Protein AF-0000000086676134 (afdb_homodimer)

Foldseek 3Di:
DPPPVPDPPPVVCPFAFQLVQFAQDAAADEQFAFQVVVVVSCVVVVHQKHFYDPDPVAQQGQFMDGVVLSVVCVVVVHPRRRDTNNPRPTDGAAAAERGHGLVVVLVVCVVVVHQKHFYDDPRGTRGMHGNVSSPPPDD/DPPPVPPPPPVVCPFAFQLVQFAQDAAADEQFAFQVVVVVSCVVVVHQKHFYDPDPVAQQGQFMDGVVLSVVCVVVVHPRRRDTNNPRPTDGAAAAERGHGLVVVLVVCVVVVHQKHFYDDPRGTRGIHGNVSSPPPDD

Sequence (278 aa):
MDETPGSATDPRHRPPIVRDAMRPVVISVGRRAHIAAAAYLMRRAHQTALVVTADDESRRPIGIVTVTDIAQAVADGMDVNEARVEELGGRRPITVRPETSVGDAIALMASAGVRHLPVVEDGQLVGLLDIADAYVRPVMDETPGSATDPRHRPPIVRDAMRPVVISVGRRAHIAAAAYLMRRAHQTALVVTADDESRRPIGIVTVTDIAQAVADGMDVNEARVEELGGRRPITVRPETSVGDAIALMASAGVRHLPVVEDGQLVGLLDIADAYVRPV

InterPro domains:
  IPR000644 CBS domain [PF00571] (18-75)
  IPR000644 CBS domain [PF00571] (86-133)
  IPR000644 CBS domain [PS51371] (22-80)
  IPR000644 CBS domain [PS51371] (89-139)
  IPR000644 CBS domain [SM00116] (25-75)
  IPR000644 CBS domain [SM00116] (92-139)
  IPR046342 CBS domain superfamily [G3DSA:3.10.580.10] (13-137)
  IPR046342 CBS domain superfamily [SSF54631] (17-133)
  IPR051257 Diverse Function CBS-Domain-Containing Protein [PTHR43080] (17-133)

Radius of gyration: 22.15 Å; Cα contacts (8 Å, |Δi|>4): 507; chains: 2; bounding box: 73×55×32 Å

pLDDT: mean 83.33, std 15.93, range [30.58, 97.94]

Secondary structure (DSSP, 8-state):
----------TTSPPPBHHHHSBS---EEETTSBHHHHHHHHHHHT-SEEEEESSSS---EEEEEEHHHHHHHHHTT--TTTSBGGGS-PPPPP-B-TTSBHHHHHHHHHHHT-SEEEEEETTEEEEEEEHHHHHHS--/----------TTSPPPBHHHHSBS---EEETTSBHHHHHHHHHHHT-SEEEEESSSS---EEEEEEHHHHHHHHHTT--TTTSBGGGS-PPPPP-B-TTSBHHHHHHHHHHHT-SEEEEEETTEEEEEEEHHHHHHS--

Solvent-accessible surface area (backbone atoms only — not comparable to full-atom values): 15187 Å² total; per-residue (Å²): 134,84,77,67,82,68,86,68,76,54,82,83,65,66,74,54,31,30,59,79,50,32,39,60,81,59,60,63,41,37,32,75,38,33,37,30,53,51,31,32,50,26,61,75,68,72,40,60,59,31,39,21,15,74,35,86,80,45,56,34,69,64,23,43,48,37,31,59,55,47,19,50,38,42,34,71,64,51,56,39,82,72,39,32,43,64,74,45,85,56,52,75,58,63,65,40,44,47,77,39,39,41,66,59,50,49,51,48,24,62,76,68,72,44,58,64,31,43,22,39,54,93,72,28,60,54,20,35,35,41,52,73,48,63,67,62,56,78,120,136,83,76,68,84,65,86,65,74,55,81,84,64,66,75,54,31,30,61,80,51,32,38,61,81,58,63,64,41,38,32,76,37,32,38,28,55,53,31,32,50,25,60,76,67,71,40,61,60,31,38,21,15,74,36,86,82,46,54,34,68,64,22,42,48,38,32,60,55,48,19,47,38,42,35,70,64,51,55,41,83,72,39,32,42,64,73,47,86,56,52,75,57,61,67,41,44,47,77,38,39,42,66,59,50,49,52,48,25,62,75,67,72,44,59,63,32,44,23,38,53,95,70,28,61,53,22,36,33,40,52,74,48,62,66,62,56,76,117

Nearest PDB structures (foldseek):
  5npl-assembly1_A  TM=8.907E-01  e=1.130E-10  Microcystis aeruginosa PCC 7806
  5nmu-assembly1_C-2  TM=8.912E-01  e=2.887E-10  Microcystis aeruginosa PCC 7806
  3k2v-assembly1_B  TM=8.601E-01  e=9.880E-11  Klebsiella pneumoniae subsp. pneumoniae MGH 78578
  5nmu-assembly1_B-2  TM=8.847E-01  e=3.530E-10  Microcystis aeruginosa PCC 7806
  4o9k-assembly1_B  TM=8.819E-01  e=7.891E-10  Methylococcus capsulatus str. Bath

Organism: NCBI:txid175570

Structure (mmCIF, N/CA/C/O backbone):
data_AF-0000000086676134-model_v1
#
loop_
_entity.id
_entity.type
_entity.pdbx_description
1 polymer 'Histidine kinase'
#
loop_
_atom_site.group_PDB
_atom_site.id
_atom_site.type_symbol
_atom_site.label_atom_id
_atom_site.label_alt_id
_atom_site.label_comp_id
_atom_site.label_asym_id
_atom_site.label_entity_id
_atom_site.label_seq_id
_atom_site.pdbx_PDB_ins_code
_atom_site.Cartn_x
_atom_site.Cartn_y
_atom_site.Cartn_z
_atom_site.occupancy
_atom_site.B_iso_or_equiv
_atom_site.auth_seq_id
_atom_site.auth_comp_id
_atom_site.auth_asym_id
_atom_site.auth_atom_id
_atom_site.pdbx_PDB_model_num
ATOM 1 N N . MET A 1 1 ? -52.219 -17.875 10.117 1 36.25 1 MET A N 1
ATOM 2 C CA . MET A 1 1 ? -51.062 -17 10.227 1 36.25 1 MET A CA 1
ATOM 3 C C . MET A 1 1 ? -50.125 -17.172 9.023 1 36.25 1 MET A C 1
ATOM 5 O O . MET A 1 1 ? -49.469 -18.203 8.898 1 36.25 1 MET A O 1
ATOM 9 N N . ASP A 1 2 ? -50.531 -16.625 7.797 1 42.62 2 ASP A N 1
ATOM 10 C CA . ASP A 1 2 ? -49.969 -16.688 6.445 1 42.62 2 ASP A CA 1
ATOM 11 C C . ASP A 1 2 ? -48.562 -16.094 6.402 1 42.62 2 ASP A C 1
ATOM 13 O O . ASP A 1 2 ? -48.375 -14.906 6.664 1 42.62 2 ASP A O 1
ATOM 17 N N . GLU A 1 3 ? -47.562 -16.812 6.93 1 44.22 3 GLU A N 1
ATOM 18 C CA . GLU A 1 3 ? -46.156 -16.453 6.797 1 44.22 3 GLU A CA 1
ATOM 19 C C . GLU A 1 3 ? -45.812 -16.109 5.352 1 44.22 3 GLU A C 1
ATOM 21 O O . GLU A 1 3 ? -45.906 -16.953 4.461 1 44.22 3 GLU A O 1
ATOM 26 N N . THR A 1 4 ? -46.344 -14.969 4.898 1 44.56 4 THR A N 1
ATOM 27 C CA . THR A 1 4 ? -45.906 -14.453 3.602 1 44.56 4 THR A CA 1
ATOM 28 C C . THR A 1 4 ? -44.406 -14.492 3.477 1 44.56 4 THR A C 1
ATOM 30 O O . THR A 1 4 ? -43.688 -13.852 4.258 1 44.56 4 THR A O 1
ATOM 33 N N . PRO A 1 5 ? -43.875 -15.688 3.086 1 48.66 5 PRO A N 1
ATOM 34 C CA . PRO A 1 5 ? -42.438 -15.781 2.914 1 48.66 5 PRO A CA 1
ATOM 35 C C . PRO A 1 5 ? -41.844 -14.578 2.188 1 48.66 5 PRO A C 1
ATOM 37 O O . PRO A 1 5 ? -42.312 -14.227 1.093 1 48.66 5 PRO A O 1
ATOM 40 N N . GLY A 1 6 ? -41.656 -13.438 2.922 1 42.31 6 GLY A N 1
ATOM 41 C CA . GLY A 1 6 ? -41.156 -12.148 2.479 1 42.31 6 GLY A CA 1
ATOM 42 C C . GLY A 1 6 ? -40.125 -12.258 1.357 1 42.31 6 GLY A C 1
ATOM 43 O O . GLY A 1 6 ? -40.375 -11.758 0.254 1 42.31 6 GLY A O 1
ATOM 44 N N . SER A 1 7 ? -38.719 -11.844 1.703 1 46.12 7 SER A N 1
ATOM 45 C CA . SER A 1 7 ? -37.781 -11.219 0.801 1 46.12 7 SER A CA 1
ATOM 46 C C . SER A 1 7 ? -37.312 -12.188 -0.288 1 46.12 7 SER A C 1
ATOM 48 O O . SER A 1 7 ? -36.5 -13.062 -0.044 1 46.12 7 SER A O 1
ATOM 50 N N . ALA A 1 8 ? -38.062 -12.758 -0.968 1 44.97 8 ALA A N 1
ATOM 51 C CA . ALA A 1 8 ? -37.75 -13.648 -2.072 1 44.97 8 ALA A CA 1
ATOM 52 C C . ALA A 1 8 ? -36.688 -13.031 -2.979 1 44.97 8 ALA A C 1
ATOM 54 O O . ALA A 1 8 ? -36.812 -11.891 -3.41 1 44.97 8 ALA A O 1
ATOM 55 N N . THR A 1 9 ? -35.25 -13.312 -2.707 1 49.5 9 THR A N 1
ATOM 56 C CA . THR A 1 9 ? -34.188 -13 -3.658 1 49.5 9 THR A CA 1
ATOM 57 C C . THR A 1 9 ? -34.719 -13.117 -5.094 1 49.5 9 THR A C 1
ATOM 59 O O . THR A 1 9 ? -35.25 -14.148 -5.48 1 49.5 9 THR A O 1
ATOM 62 N N . ASP A 1 10 ? -35.156 -12.234 -5.727 1 51.72 10 ASP A N 1
ATOM 63 C CA . ASP A 1 10 ? -35.5 -12.242 -7.145 1 51.72 10 ASP A CA 1
ATOM 64 C C . ASP A 1 10 ? -34.531 -13.117 -7.941 1 51.72 10 ASP A C 1
ATOM 66 O O . ASP A 1 10 ? -33.312 -12.93 -7.875 1 51.72 10 ASP A O 1
ATOM 70 N N . PRO A 1 11 ? -34.875 -14.32 -8.172 1 54.28 11 PRO A N 1
ATOM 71 C CA . PRO A 1 11 ? -33.969 -15.219 -8.906 1 54.28 11 PRO A CA 1
ATOM 72 C C . PRO A 1 11 ? -33.219 -14.508 -10.023 1 54.28 11 PRO A C 1
ATOM 74 O O . PRO A 1 11 ? -32.281 -15.078 -10.594 1 54.28 11 PRO A O 1
ATOM 77 N N . ARG A 1 12 ? -33.781 -13.453 -10.492 1 55 12 ARG A N 1
ATOM 78 C CA . ARG A 1 12 ? -33.125 -12.773 -11.609 1 55 12 ARG A CA 1
ATOM 79 C C . ARG A 1 12 ? -31.812 -12.133 -11.164 1 55 12 ARG A C 1
ATOM 81 O O . ARG A 1 12 ? -30.969 -11.773 -11.992 1 55 12 ARG A O 1
ATOM 88 N N . HIS A 1 13 ? -31.641 -11.688 -9.953 1 65.31 13 HIS A N 1
ATOM 89 C CA . HIS A 1 13 ? -30.453 -10.93 -9.625 1 65.31 13 HIS A CA 1
ATOM 90 C C . HIS A 1 13 ? -29.438 -11.781 -8.852 1 65.31 13 HIS A C 1
ATOM 92 O O . HIS A 1 13 ? -29.484 -11.828 -7.621 1 65.31 13 HIS A O 1
ATOM 98 N N . ARG A 1 14 ? -28.953 -12.844 -9.367 1 73.62 14 ARG A N 1
ATOM 99 C CA . ARG A 1 14 ? -27.891 -13.633 -8.734 1 73.62 14 ARG A CA 1
ATOM 100 C C . ARG A 1 14 ? -26.75 -12.734 -8.25 1 73.62 14 ARG A C 1
ATOM 102 O O . ARG A 1 14 ? -26.328 -11.828 -8.969 1 73.62 14 ARG A O 1
ATOM 109 N N . PRO A 1 15 ? -26.5 -12.93 -7.07 1 80.62 15 PRO A N 1
ATOM 110 C CA . PRO A 1 15 ? -25.375 -12.133 -6.586 1 80.62 15 PRO A CA 1
ATOM 111 C C . PRO A 1 15 ? -24.109 -12.344 -7.414 1 80.62 15 PRO A C 1
ATOM 113 O O . PRO A 1 15 ? -23.875 -13.445 -7.922 1 80.62 15 PRO A O 1
ATOM 116 N N . PRO A 1 16 ? -23.453 -11.297 -7.715 1 90.44 16 PRO A N 1
ATOM 117 C CA . PRO A 1 16 ? -22.219 -11.438 -8.477 1 90.44 16 PRO A CA 1
ATOM 118 C C . PRO A 1 16 ? -21.219 -12.391 -7.82 1 90.44 16 PRO A C 1
ATOM 120 O O . PRO A 1 16 ? -21.172 -12.484 -6.594 1 90.44 16 PRO A O 1
ATOM 123 N N . ILE A 1 17 ? -20.625 -13.148 -8.633 1 94.19 17 ILE A N 1
ATOM 124 C CA . ILE A 1 17 ? -19.625 -14.086 -8.133 1 94.19 17 ILE A CA 1
ATOM 125 C C . ILE A 1 17 ? -18.219 -13.562 -8.453 1 94.19 17 ILE A C 1
ATOM 127 O O . ILE A 1 17 ? -18.062 -12.641 -9.258 1 94.19 17 ILE A O 1
ATOM 131 N N . VAL A 1 18 ? -17.188 -14.117 -7.867 1 95.31 18 VAL A N 1
ATOM 132 C CA . VAL A 1 18 ? -15.797 -13.688 -7.941 1 95.31 18 VAL A CA 1
ATOM 133 C C . VAL A 1 18 ? -15.297 -13.773 -9.383 1 95.31 18 VAL A C 1
ATOM 135 O O . VAL A 1 18 ? -14.578 -12.883 -9.852 1 95.31 18 VAL A O 1
ATOM 138 N N . ARG A 1 19 ? -15.734 -14.695 -10.086 1 93.25 19 ARG A N 1
ATOM 139 C CA . ARG A 1 19 ? -15.32 -14.875 -11.469 1 93.25 19 ARG A CA 1
ATOM 140 C C . ARG A 1 19 ? -15.625 -13.633 -12.297 1 93.25 19 ARG A C 1
ATOM 142 O O . ARG A 1 19 ? -14.867 -13.281 -13.203 1 93.25 19 ARG A O 1
ATOM 149 N N . ASP A 1 20 ? -16.672 -12.992 -11.945 1 90.31 20 ASP A N 1
ATOM 150 C CA . ASP A 1 20 ? -17.125 -11.828 -12.703 1 90.31 20 ASP A CA 1
ATOM 151 C C . ASP A 1 20 ? -16.328 -10.586 -12.328 1 90.31 20 ASP A C 1
ATOM 153 O O . ASP A 1 20 ? -16.312 -9.609 -13.086 1 90.31 20 ASP A O 1
ATOM 157 N N . ALA A 1 21 ? -15.703 -10.641 -11.211 1 91 21 ALA A N 1
ATOM 158 C CA . ALA A 1 21 ? -15.094 -9.422 -10.672 1 91 21 ALA A CA 1
ATOM 159 C C . ALA A 1 21 ? -13.57 -9.523 -10.664 1 91 21 ALA A C 1
ATOM 161 O O . ALA A 1 21 ? -12.883 -8.508 -10.578 1 91 21 ALA A O 1
ATOM 162 N N . MET A 1 22 ? -13.141 -10.727 -10.7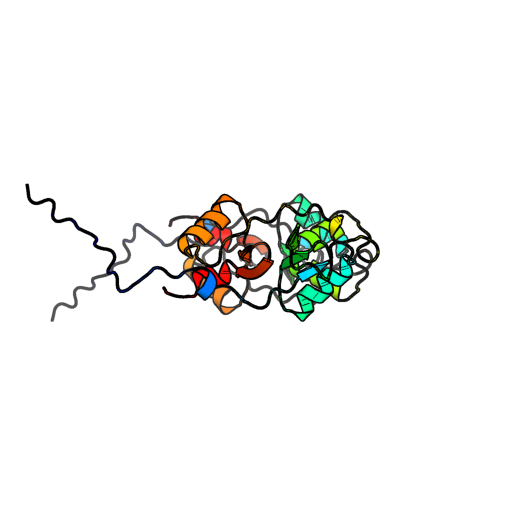42 1 90.06 22 MET A N 1
ATOM 163 C CA . MET A 1 22 ? -11.703 -10.922 -10.609 1 90.06 22 MET A CA 1
ATOM 164 C C . MET A 1 22 ? -10.977 -10.477 -11.875 1 90.06 22 MET A C 1
ATOM 166 O O . MET A 1 22 ? -11.562 -10.43 -12.953 1 90.06 22 MET A O 1
ATOM 170 N N . ARG A 1 23 ? -9.766 -10.109 -11.68 1 86.81 23 ARG A N 1
ATOM 171 C CA . ARG A 1 23 ? -8.875 -9.898 -12.82 1 86.81 23 ARG A CA 1
ATOM 172 C C . ARG A 1 23 ? -8.234 -11.211 -13.266 1 86.81 23 ARG A C 1
ATOM 174 O O . ARG A 1 23 ? -7.656 -11.93 -12.453 1 86.81 23 ARG A O 1
ATOM 181 N N . PRO A 1 24 ? -8.484 -11.633 -14.484 1 76.88 24 PRO A N 1
ATOM 182 C CA . PRO A 1 24 ? -7.965 -12.914 -14.969 1 76.88 24 PRO A CA 1
ATOM 183 C C . PRO A 1 24 ? -6.441 -12.945 -15.047 1 76.88 24 PRO A C 1
ATOM 185 O O . PRO A 1 24 ? -5.832 -14.008 -14.875 1 76.88 24 PRO A O 1
ATOM 188 N N . VAL A 1 25 ? -5.855 -11.898 -15.438 1 64.81 25 VAL A N 1
ATOM 189 C CA . VAL A 1 25 ? -4.402 -11.898 -15.586 1 64.81 25 VAL A CA 1
ATOM 190 C C . VAL A 1 25 ? -3.748 -11.68 -14.219 1 64.81 25 VAL A C 1
ATOM 192 O O . VAL A 1 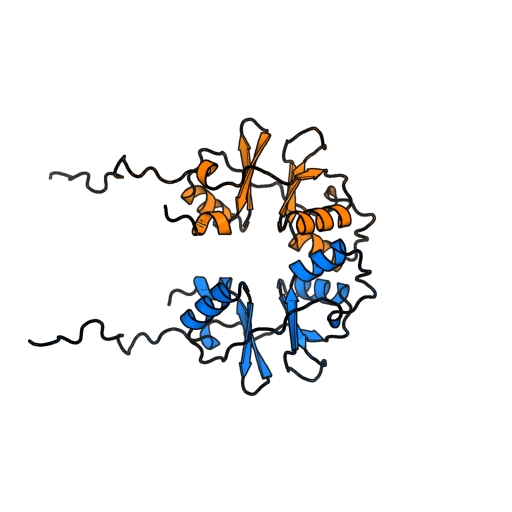25 ? -3.936 -10.633 -13.594 1 64.81 25 VAL A O 1
ATOM 195 N N . VAL A 1 26 ? -3.285 -12.852 -13.695 1 74.88 26 VAL A N 1
ATOM 196 C CA . VAL A 1 26 ? -2.635 -12.773 -12.391 1 74.88 26 VAL A CA 1
ATOM 197 C C . VAL A 1 26 ? -1.132 -12.578 -12.57 1 74.88 26 VAL A C 1
ATOM 199 O O . VAL A 1 26 ? -0.484 -13.328 -13.305 1 74.88 26 VAL A O 1
ATOM 202 N N . ILE A 1 27 ? -0.649 -11.469 -12.242 1 83.44 27 ILE A N 1
ATOM 203 C CA . ILE A 1 27 ? 0.796 -11.273 -12.203 1 83.44 27 ILE A CA 1
ATOM 204 C C . ILE A 1 27 ? 1.382 -11.984 -10.984 1 83.44 27 ILE A C 1
ATOM 206 O O . ILE A 1 27 ? 0.886 -11.828 -9.867 1 83.44 27 ILE A O 1
ATOM 210 N N . SER A 1 28 ? 2.18 -12.961 -11.297 1 88.81 28 SER A N 1
ATOM 211 C CA . SER A 1 28 ? 2.803 -13.766 -10.258 1 88.81 28 SER A CA 1
ATOM 212 C C . SER A 1 28 ? 4.32 -13.625 -10.281 1 88.81 28 SER A C 1
ATOM 214 O O . SER A 1 28 ? 4.883 -13.102 -11.242 1 88.81 28 SER A O 1
ATOM 216 N N . VAL A 1 29 ? 4.902 -14.023 -9.25 1 90.31 29 VAL A N 1
ATOM 217 C CA . VAL A 1 29 ? 6.355 -14.016 -9.125 1 90.31 29 VAL A CA 1
ATOM 218 C C . VAL A 1 29 ? 6.824 -15.297 -8.445 1 90.31 29 VAL A C 1
ATOM 220 O O . VAL A 1 29 ? 6.148 -15.82 -7.559 1 90.31 29 VAL A O 1
ATOM 223 N N . GLY A 1 30 ? 7.883 -15.797 -8.938 1 90.56 30 GLY A N 1
ATOM 224 C CA . GLY A 1 30 ? 8.445 -16.969 -8.297 1 90.56 30 GLY A CA 1
ATOM 225 C C . GLY A 1 30 ? 9.047 -16.688 -6.934 1 90.56 30 GLY A C 1
ATOM 226 O O . GLY A 1 30 ? 9.531 -15.578 -6.688 1 90.56 30 GLY A O 1
ATOM 227 N N . ARG A 1 31 ? 9.023 -17.688 -6.105 1 90.25 31 ARG A N 1
ATOM 228 C CA . ARG A 1 31 ? 9.492 -17.516 -4.734 1 90.25 31 ARG A CA 1
ATOM 229 C C . ARG A 1 31 ? 10.977 -17.156 -4.703 1 90.25 31 ARG A C 1
ATOM 231 O O . ARG A 1 31 ? 11.453 -16.547 -3.744 1 90.25 31 ARG A O 1
ATOM 238 N N . ARG A 1 32 ? 11.758 -17.422 -5.734 1 92.69 32 ARG A N 1
ATOM 239 C CA . ARG A 1 32 ? 13.203 -17.234 -5.727 1 92.69 32 ARG A CA 1
ATOM 240 C C . ARG A 1 32 ? 13.586 -15.914 -6.391 1 92.69 32 ARG A C 1
ATOM 242 O O . ARG A 1 32 ? 14.758 -15.547 -6.426 1 92.69 32 ARG A O 1
ATOM 249 N N . ALA A 1 33 ? 12.617 -15.25 -6.855 1 93.62 33 ALA A N 1
ATOM 250 C CA . ALA A 1 33 ? 12.898 -13.945 -7.438 1 93.62 33 ALA A CA 1
ATOM 251 C C . ALA A 1 33 ? 13.445 -12.984 -6.391 1 93.62 33 ALA A C 1
ATOM 253 O O . ALA A 1 33 ? 13.156 -13.125 -5.199 1 93.62 33 ALA A O 1
ATOM 254 N N . HIS A 1 34 ? 14.32 -12.047 -6.859 1 96.94 34 HIS A N 1
ATOM 255 C CA . HIS A 1 34 ? 14.781 -10.977 -5.973 1 96.94 34 HIS A CA 1
ATOM 256 C C . HIS A 1 34 ? 13.633 -10.047 -5.59 1 96.94 34 HIS A C 1
ATOM 258 O O . HIS A 1 34 ? 12.727 -9.812 -6.391 1 96.94 34 HIS A O 1
ATOM 264 N N . ILE A 1 35 ? 13.703 -9.539 -4.41 1 97.12 35 ILE A N 1
ATOM 265 C CA . ILE A 1 35 ? 12.695 -8.609 -3.924 1 97.12 35 ILE A CA 1
ATOM 266 C C . ILE A 1 35 ? 12.609 -7.406 -4.863 1 97.12 35 ILE A C 1
ATOM 268 O O . ILE A 1 35 ? 11.516 -6.945 -5.195 1 97.12 35 ILE A O 1
ATOM 272 N N . ALA A 1 36 ? 13.742 -6.957 -5.324 1 97.94 36 ALA A N 1
ATOM 273 C CA . ALA A 1 36 ? 13.758 -5.824 -6.246 1 97.94 36 ALA A CA 1
ATOM 274 C C . ALA A 1 36 ? 13.023 -6.156 -7.543 1 97.94 36 ALA A C 1
ATOM 276 O O . ALA A 1 36 ? 12.367 -5.297 -8.125 1 97.94 36 ALA A O 1
ATOM 277 N N . ALA A 1 37 ? 13.172 -7.371 -7.957 1 96.62 37 ALA A N 1
ATOM 278 C CA . ALA A 1 37 ? 12.469 -7.801 -9.164 1 96.62 37 ALA A CA 1
ATOM 279 C C . ALA A 1 37 ? 10.961 -7.793 -8.953 1 96.62 37 ALA A C 1
ATOM 281 O O . ALA A 1 37 ? 10.203 -7.422 -9.852 1 96.62 37 ALA A O 1
ATOM 282 N N . ALA A 1 38 ? 10.555 -8.258 -7.844 1 95.81 38 ALA A N 1
ATOM 283 C CA . ALA A 1 38 ? 9.133 -8.211 -7.508 1 95.81 38 ALA A CA 1
ATOM 284 C C . ALA A 1 38 ? 8.609 -6.777 -7.527 1 95.81 38 ALA A C 1
ATOM 286 O O . ALA A 1 38 ? 7.543 -6.504 -8.078 1 95.81 38 ALA A O 1
ATOM 287 N N . ALA A 1 39 ? 9.375 -5.875 -6.949 1 97.5 39 ALA A N 1
ATOM 288 C CA . ALA A 1 39 ? 8.992 -4.465 -6.957 1 97.5 39 ALA A CA 1
ATOM 289 C C . ALA A 1 39 ? 8.867 -3.938 -8.383 1 97.5 39 ALA A C 1
ATOM 291 O O . ALA A 1 39 ? 7.918 -3.225 -8.711 1 97.5 39 ALA A O 1
ATOM 292 N N . TYR A 1 40 ? 9.789 -4.328 -9.156 1 97.31 40 TYR A N 1
ATOM 293 C CA . TYR A 1 40 ? 9.789 -3.912 -10.555 1 97.31 40 TYR A CA 1
ATOM 294 C C . TYR A 1 40 ? 8.555 -4.434 -11.281 1 97.31 40 TYR A C 1
ATOM 296 O O . TYR A 1 40 ? 7.91 -3.699 -12.031 1 97.31 40 TYR A O 1
ATOM 304 N N . LEU A 1 41 ? 8.281 -5.633 -11.023 1 95.12 41 LEU A N 1
ATOM 305 C CA . LEU A 1 41 ? 7.117 -6.246 -11.656 1 95.12 41 LEU A CA 1
ATOM 306 C C . LEU A 1 41 ? 5.832 -5.539 -11.227 1 95.12 41 LEU A C 1
ATOM 308 O O . LEU A 1 41 ? 4.949 -5.297 -12.055 1 95.12 41 LEU A O 1
ATOM 312 N N . MET A 1 42 ? 5.699 -5.234 -9.969 1 94.06 42 MET A N 1
ATOM 313 C CA . MET A 1 42 ? 4.531 -4.508 -9.477 1 94.06 42 MET A CA 1
ATOM 314 C C . MET A 1 42 ? 4.383 -3.17 -10.195 1 94.06 42 MET A C 1
ATOM 316 O O . MET A 1 42 ? 3.283 -2.807 -10.617 1 94.06 42 MET A O 1
ATOM 320 N N . ARG A 1 43 ? 5.434 -2.502 -10.289 1 93.81 43 ARG A N 1
ATOM 321 C CA . ARG A 1 43 ? 5.43 -1.197 -10.938 1 93.81 43 ARG A CA 1
ATOM 322 C C . ARG A 1 43 ? 5.004 -1.318 -12.398 1 93.81 43 ARG A C 1
ATOM 324 O O . ARG A 1 43 ? 4.133 -0.578 -12.859 1 93.81 43 ARG A O 1
ATOM 331 N N . ARG A 1 44 ? 5.582 -2.182 -13.07 1 93.25 44 ARG A N 1
ATOM 332 C CA . ARG A 1 44 ? 5.301 -2.385 -14.492 1 93.25 44 ARG A CA 1
ATOM 333 C C . ARG A 1 44 ? 3.842 -2.77 -14.703 1 93.25 44 ARG A C 1
ATOM 335 O O . ARG A 1 44 ? 3.209 -2.311 -15.656 1 93.25 44 ARG A O 1
ATOM 342 N N . ALA A 1 45 ? 3.336 -3.566 -13.852 1 88.38 45 ALA A N 1
ATOM 343 C CA . ALA A 1 45 ? 1.976 -4.078 -13.984 1 88.38 45 ALA A CA 1
ATOM 344 C C . ALA A 1 45 ? 0.968 -3.139 -13.328 1 88.38 45 ALA A C 1
ATOM 346 O O . ALA A 1 45 ? -0.244 -3.344 -13.438 1 88.38 45 ALA A O 1
ATOM 347 N N . HIS A 1 46 ? 1.464 -2.176 -12.633 1 87.38 46 HIS A N 1
ATOM 348 C CA . HIS A 1 46 ? 0.628 -1.253 -11.875 1 87.38 46 HIS A CA 1
ATOM 349 C C . HIS A 1 46 ? -0.23 -1.998 -10.859 1 87.38 46 HIS A C 1
ATOM 351 O O . HIS A 1 46 ? -1.442 -1.782 -10.781 1 87.38 46 HIS A O 1
ATOM 357 N N . GLN A 1 47 ? 0.406 -2.92 -10.141 1 86.5 47 GLN A N 1
ATOM 358 C CA . GLN A 1 47 ? -0.225 -3.705 -9.086 1 86.5 47 GLN A CA 1
ATOM 359 C C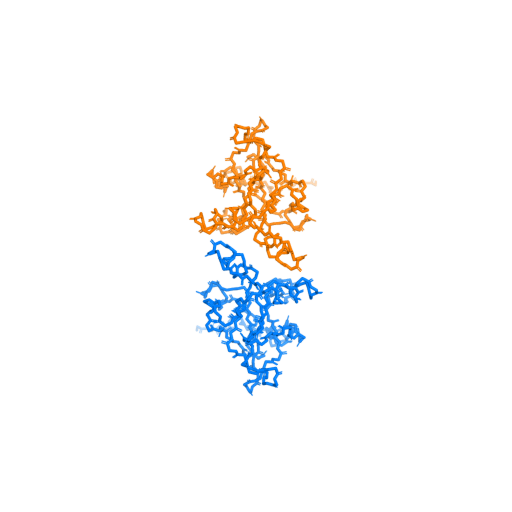 . GLN A 1 47 ? 0.526 -3.555 -7.766 1 86.5 47 GLN A C 1
ATOM 361 O O . GLN A 1 47 ? 1.737 -3.328 -7.758 1 86.5 47 GLN A O 1
ATOM 366 N N . THR A 1 48 ? -0.225 -3.711 -6.738 1 87.56 48 THR A N 1
ATOM 367 C CA . THR A 1 48 ? 0.393 -3.549 -5.43 1 87.56 48 THR A CA 1
ATOM 368 C C . THR A 1 48 ? 0.617 -4.902 -4.766 1 87.56 48 THR A C 1
ATOM 370 O O . THR A 1 48 ? 1.128 -4.977 -3.645 1 87.56 48 THR A O 1
ATOM 373 N N . ALA A 1 49 ? 0.234 -5.941 -5.492 1 89.69 49 ALA A N 1
ATOM 374 C CA . ALA A 1 49 ? 0.388 -7.301 -4.973 1 89.69 49 ALA A CA 1
ATOM 375 C C . ALA A 1 49 ? 0.727 -8.281 -6.094 1 89.69 49 ALA A C 1
ATOM 377 O O . ALA A 1 49 ? 0.273 -8.109 -7.23 1 89.69 49 ALA A O 1
ATOM 378 N N . LEU A 1 50 ? 1.552 -9.211 -5.742 1 90.5 50 LEU A N 1
ATOM 379 C CA . LEU A 1 50 ? 1.882 -10.328 -6.625 1 90.5 50 LEU A CA 1
ATOM 380 C C . LEU A 1 50 ? 1.614 -11.664 -5.934 1 90.5 50 LEU A C 1
ATOM 382 O O . LEU A 1 50 ? 1.909 -11.82 -4.746 1 90.5 50 LEU A O 1
ATOM 386 N N . VAL A 1 51 ? 1.018 -12.523 -6.676 1 89.44 51 VAL A N 1
ATOM 387 C CA . VAL A 1 51 ? 0.91 -13.891 -6.172 1 89.44 51 VAL A CA 1
ATOM 388 C C . VAL A 1 51 ? 2.252 -14.602 -6.312 1 89.44 51 VAL A C 1
ATOM 390 O O . VAL A 1 51 ? 2.916 -14.484 -7.348 1 89.44 51 VAL A O 1
ATOM 393 N N . VAL A 1 52 ? 2.631 -15.234 -5.207 1 91.38 52 VAL A N 1
ATOM 394 C CA . VAL A 1 52 ? 3.896 -15.961 -5.223 1 91.38 52 VAL A CA 1
ATOM 395 C C . VAL A 1 52 ? 3.646 -17.422 -5.578 1 91.38 52 VAL A C 1
ATOM 397 O O . VAL A 1 52 ? 2.76 -18.062 -5.012 1 91.38 52 VAL A O 1
ATOM 400 N N . THR A 1 53 ? 4.352 -17.844 -6.527 1 87.5 53 THR A N 1
ATOM 401 C CA . THR A 1 53 ? 4.254 -19.25 -6.93 1 87.5 53 THR A CA 1
ATOM 402 C C . THR A 1 53 ? 5.535 -20 -6.594 1 87.5 53 THR A C 1
ATOM 404 O O . THR A 1 53 ? 6.578 -19.391 -6.348 1 87.5 53 THR A O 1
ATOM 407 N N . ALA A 1 54 ? 5.379 -21.328 -6.422 1 82.5 54 ALA A N 1
ATOM 408 C CA . ALA A 1 54 ? 6.523 -22.172 -6.082 1 82.5 54 ALA A CA 1
ATOM 409 C C . ALA A 1 54 ? 7.582 -22.125 -7.184 1 82.5 54 ALA A C 1
ATOM 411 O O . ALA A 1 54 ? 8.781 -22.062 -6.902 1 82.5 54 ALA A O 1
ATOM 412 N N . ASP A 1 55 ? 7.184 -22.266 -8.32 1 74.81 55 ASP A N 1
ATOM 413 C CA . ASP A 1 55 ? 8.062 -22.203 -9.484 1 74.81 55 ASP A CA 1
ATOM 414 C C . ASP A 1 55 ? 7.371 -21.516 -10.656 1 74.81 55 ASP A C 1
ATOM 416 O O . ASP A 1 55 ? 6.176 -21.219 -10.594 1 74.81 55 ASP A O 1
ATOM 420 N N . ASP A 1 56 ? 8.195 -21.062 -11.539 1 65.62 56 ASP A N 1
ATOM 421 C CA . ASP A 1 56 ? 7.656 -20.344 -12.688 1 65.62 56 ASP A CA 1
ATOM 422 C C . ASP A 1 56 ? 6.676 -21.219 -13.469 1 65.62 56 ASP A C 1
ATOM 424 O O . ASP A 1 56 ? 5.766 -20.703 -14.117 1 65.62 56 ASP A O 1
ATOM 428 N N . GLU A 1 57 ? 6.926 -22.438 -13.266 1 65.94 57 GLU A N 1
ATOM 429 C CA . GLU A 1 57 ? 6.145 -23.344 -14.094 1 65.94 57 GLU A CA 1
ATOM 430 C C . GLU A 1 57 ? 4.797 -23.656 -13.453 1 65.94 57 GLU A C 1
ATOM 432 O O . GLU A 1 57 ? 3.787 -23.797 -14.148 1 65.94 57 GLU A O 1
ATOM 437 N N . SER A 1 58 ? 4.859 -23.797 -12.109 1 65.5 58 SER A N 1
ATOM 438 C CA . SER A 1 58 ? 3.621 -24.156 -11.43 1 65.5 58 SER A CA 1
ATOM 439 C C . SER A 1 58 ? 2.83 -22.922 -11.023 1 65.5 58 SER A C 1
ATOM 441 O O . SER A 1 58 ? 3.412 -21.891 -10.68 1 65.5 58 SER A O 1
ATOM 443 N N . ARG A 1 59 ? 1.633 -22.766 -11.539 1 72.62 59 ARG A N 1
ATOM 444 C CA . ARG A 1 59 ? 0.736 -21.672 -11.188 1 72.62 59 ARG A CA 1
ATOM 445 C C . ARG A 1 59 ? 0.076 -21.922 -9.836 1 72.62 59 ARG A C 1
ATOM 447 O O . ARG A 1 59 ? -1.033 -21.438 -9.578 1 72.62 59 ARG A O 1
ATOM 454 N N . ARG A 1 60 ? 0.788 -22.781 -9.07 1 79.12 60 ARG A N 1
ATOM 455 C CA . ARG A 1 60 ? 0.233 -22.969 -7.734 1 79.12 60 ARG A CA 1
ATOM 456 C C . ARG A 1 60 ? 0.623 -21.812 -6.816 1 79.12 60 ARG A C 1
ATOM 458 O O . ARG A 1 60 ? 1.809 -21.531 -6.625 1 79.12 60 ARG A O 1
ATOM 465 N N . PRO A 1 61 ? -0.335 -21.172 -6.352 1 84.69 61 PRO A N 1
ATOM 466 C CA . PRO A 1 61 ? -0.017 -20.062 -5.453 1 84.69 61 PRO A CA 1
ATOM 467 C C . PRO A 1 61 ? 0.472 -20.531 -4.086 1 84.69 61 PRO A C 1
ATOM 469 O O . PRO A 1 61 ? -0.14 -21.406 -3.477 1 84.69 61 PRO A O 1
ATOM 472 N N . ILE A 1 62 ? 1.606 -20.031 -3.635 1 85.62 62 ILE A N 1
ATOM 473 C CA . ILE A 1 62 ? 2.123 -20.422 -2.328 1 85.62 62 ILE A CA 1
ATOM 474 C C . ILE A 1 62 ? 2.166 -19.203 -1.404 1 85.62 62 ILE A C 1
ATOM 476 O O . ILE A 1 62 ? 2.52 -19.328 -0.229 1 85.62 62 ILE A O 1
ATOM 480 N N . GLY A 1 63 ? 1.823 -18.078 -1.946 1 87.56 63 GLY A N 1
ATOM 481 C CA . GLY A 1 63 ? 1.842 -16.875 -1.128 1 87.56 63 GLY A CA 1
ATOM 482 C C . GLY A 1 63 ? 1.443 -15.617 -1.893 1 87.56 63 GLY A C 1
ATOM 483 O O . GLY A 1 63 ? 0.972 -15.703 -3.027 1 87.56 63 GLY A O 1
ATOM 484 N N . ILE A 1 64 ? 1.547 -14.5 -1.192 1 89.81 64 ILE A N 1
ATOM 485 C CA . ILE A 1 64 ? 1.308 -13.188 -1.784 1 89.81 64 ILE A CA 1
ATOM 486 C C . ILE A 1 64 ? 2.314 -12.188 -1.234 1 89.81 64 ILE A C 1
ATOM 488 O O . ILE A 1 64 ? 2.654 -12.219 -0.049 1 89.81 64 ILE A O 1
ATOM 492 N N . VAL A 1 65 ? 2.904 -11.398 -2.102 1 92.19 65 VAL A N 1
ATOM 493 C CA . VAL A 1 65 ? 3.771 -10.297 -1.693 1 92.19 65 VAL A CA 1
ATOM 494 C C . VAL A 1 65 ? 3.148 -8.969 -2.111 1 92.19 65 VAL A C 1
ATOM 496 O O . VAL A 1 65 ? 2.621 -8.844 -3.221 1 92.19 65 VAL A O 1
ATOM 499 N N . THR A 1 66 ? 3.164 -8.031 -1.195 1 90.69 66 THR A N 1
ATOM 500 C CA . THR A 1 66 ? 2.547 -6.734 -1.459 1 90.69 66 THR A CA 1
ATOM 501 C C . THR A 1 66 ? 3.58 -5.617 -1.37 1 90.69 66 THR A C 1
ATOM 503 O O . THR A 1 66 ? 4.703 -5.836 -0.918 1 90.69 66 THR A O 1
ATOM 506 N N . VAL A 1 67 ? 3.209 -4.465 -1.819 1 92.12 67 VAL A N 1
ATOM 507 C CA . VAL A 1 67 ? 4.074 -3.291 -1.756 1 92.12 67 VAL A CA 1
ATOM 508 C C . VAL A 1 67 ? 4.484 -3.027 -0.309 1 92.12 67 VAL A C 1
ATOM 510 O O . VAL A 1 67 ? 5.598 -2.562 -0.048 1 92.12 67 VAL A O 1
ATOM 513 N N . THR A 1 68 ? 3.582 -3.291 0.568 1 91 68 THR A N 1
ATOM 514 C CA . THR A 1 68 ? 3.912 -3.131 1.98 1 91 68 THR A CA 1
ATOM 515 C C . THR A 1 68 ? 5.051 -4.07 2.379 1 91 68 THR A C 1
ATOM 517 O O . THR A 1 68 ? 5.938 -3.688 3.143 1 91 68 THR A O 1
ATOM 520 N N . ASP A 1 69 ? 5.031 -5.25 1.893 1 93.12 69 ASP A N 1
ATOM 521 C CA . ASP A 1 69 ? 6.105 -6.195 2.186 1 93.12 69 ASP A CA 1
ATOM 522 C C . ASP A 1 69 ? 7.449 -5.672 1.69 1 93.12 69 ASP A C 1
ATOM 524 O O . ASP A 1 69 ? 8.477 -5.883 2.334 1 93.12 69 ASP A O 1
ATOM 528 N N . ILE A 1 70 ? 7.395 -5.031 0.519 1 96.44 70 ILE A N 1
ATOM 529 C CA . ILE A 1 70 ? 8.617 -4.461 -0.04 1 96.44 70 ILE A CA 1
ATOM 530 C C . ILE A 1 70 ? 9.141 -3.363 0.883 1 96.44 70 ILE A C 1
ATOM 532 O O . ILE A 1 70 ? 10.328 -3.332 1.205 1 96.44 70 ILE A O 1
ATOM 536 N N . ALA A 1 71 ? 8.242 -2.551 1.276 1 95.69 71 ALA A N 1
ATOM 537 C CA . ALA A 1 71 ? 8.617 -1.466 2.178 1 95.69 71 ALA A CA 1
ATOM 538 C C . ALA A 1 71 ? 9.156 -2.014 3.498 1 95.69 71 ALA A C 1
ATOM 540 O O . ALA A 1 71 ? 10.094 -1.459 4.07 1 95.69 71 ALA A O 1
ATOM 541 N N . GLN A 1 72 ? 8.547 -3.029 4.016 1 94.88 72 GLN A N 1
ATOM 542 C CA . GLN A 1 72 ? 9 -3.65 5.254 1 94.88 72 GLN A CA 1
ATOM 543 C C . GLN A 1 72 ? 10.406 -4.227 5.102 1 94.88 72 GLN A C 1
ATOM 545 O O . GLN A 1 72 ? 11.203 -4.176 6.039 1 94.88 72 GLN A O 1
ATOM 550 N N . ALA A 1 73 ? 10.641 -4.805 3.939 1 96.81 73 ALA A N 1
ATOM 551 C CA . ALA A 1 73 ? 11.984 -5.316 3.684 1 96.81 73 ALA A CA 1
ATOM 552 C C . ALA A 1 73 ? 13.016 -4.199 3.775 1 96.81 73 ALA A C 1
ATOM 554 O O . ALA A 1 73 ? 14.094 -4.391 4.344 1 96.81 73 ALA A O 1
ATOM 555 N N . VAL A 1 74 ? 12.688 -3.072 3.189 1 97.5 74 VAL A N 1
ATOM 556 C CA . VAL A 1 74 ? 13.562 -1.905 3.254 1 97.5 74 VAL A CA 1
ATOM 557 C C . VAL A 1 74 ? 13.758 -1.485 4.711 1 97.5 74 VAL A C 1
ATOM 559 O O . VAL A 1 74 ? 14.891 -1.241 5.145 1 97.5 74 VAL A O 1
ATOM 562 N N . ALA A 1 75 ? 12.672 -1.439 5.434 1 96.81 75 ALA A N 1
ATOM 563 C CA . ALA A 1 75 ? 12.719 -1.054 6.844 1 96.81 75 ALA A CA 1
ATOM 564 C C . ALA A 1 75 ? 13.602 -2.006 7.645 1 96.81 75 ALA A C 1
ATOM 566 O O . ALA A 1 75 ? 14.297 -1.587 8.578 1 96.81 75 ALA A O 1
ATOM 567 N N . ASP A 1 76 ? 13.539 -3.209 7.301 1 95.88 76 ASP A N 1
ATOM 568 C CA . ASP A 1 76 ? 14.281 -4.238 8.016 1 95.88 76 ASP A CA 1
ATOM 569 C C . ASP A 1 76 ? 15.758 -4.242 7.605 1 95.88 76 ASP A C 1
ATOM 571 O O . ASP A 1 76 ? 16.562 -5.008 8.148 1 95.88 76 ASP A O 1
ATOM 575 N N . GLY A 1 77 ? 16.094 -3.48 6.648 1 96.5 77 GLY A N 1
ATOM 576 C CA . GLY A 1 77 ? 17.469 -3.365 6.211 1 96.5 77 GLY A CA 1
ATOM 577 C C . GLY A 1 77 ? 17.906 -4.496 5.297 1 96.5 77 GLY A C 1
ATOM 578 O O . GLY A 1 77 ? 19.094 -4.785 5.18 1 96.5 77 GLY A O 1
ATOM 579 N N . MET A 1 78 ? 16.938 -5.113 4.727 1 96.31 78 MET A N 1
ATOM 580 C CA . MET A 1 78 ? 17.297 -6.188 3.801 1 96.31 78 MET A CA 1
ATOM 581 C C . MET A 1 78 ? 17.938 -5.633 2.537 1 96.31 78 MET A C 1
ATOM 583 O O . MET A 1 78 ? 17.609 -4.527 2.104 1 96.31 78 MET A O 1
ATOM 587 N N . ASP A 1 79 ? 18.891 -6.445 2.031 1 96.88 79 ASP A N 1
ATOM 588 C CA . ASP A 1 79 ? 19.391 -6.137 0.695 1 96.88 79 ASP A CA 1
ATOM 589 C C . ASP A 1 79 ? 18.438 -6.637 -0.379 1 96.88 79 ASP A C 1
ATOM 591 O O . ASP A 1 79 ? 18.5 -7.801 -0.781 1 96.88 79 ASP A O 1
ATOM 595 N N . VAL A 1 80 ? 17.641 -5.801 -0.933 1 97 80 VAL A N 1
ATOM 596 C CA . VAL A 1 80 ? 16.531 -6.172 -1.792 1 97 80 VAL A CA 1
ATOM 597 C C . VAL A 1 80 ? 17.047 -6.691 -3.127 1 97 80 VAL A C 1
ATOM 599 O O . VAL A 1 80 ? 16.312 -7.324 -3.887 1 97 80 VAL A O 1
ATOM 602 N N . ASN A 1 81 ? 18.234 -6.395 -3.449 1 96.5 81 ASN A N 1
ATOM 603 C CA . ASN A 1 81 ? 18.828 -6.879 -4.691 1 96.5 81 ASN A CA 1
ATOM 604 C C . ASN A 1 81 ? 19.359 -8.305 -4.539 1 96.5 81 ASN A C 1
ATOM 606 O O . ASN A 1 81 ? 19.641 -8.969 -5.531 1 96.5 81 ASN A O 1
ATOM 610 N N . GLU A 1 82 ? 19.453 -8.75 -3.312 1 97.12 82 GLU A N 1
ATOM 611 C CA . GLU A 1 82 ? 19.984 -10.086 -3.045 1 97.12 82 GLU A CA 1
ATOM 612 C C . GLU A 1 82 ? 18.922 -10.977 -2.396 1 97.12 82 GLU A C 1
ATOM 614 O O . GLU A 1 82 ? 18.859 -12.172 -2.68 1 97.12 82 GLU A O 1
ATOM 619 N N . ALA A 1 83 ? 18.172 -10.391 -1.579 1 97.06 83 ALA A N 1
ATOM 620 C CA . ALA A 1 83 ? 17.141 -11.148 -0.869 1 97.06 83 ALA A CA 1
ATOM 621 C C . ALA A 1 83 ? 16.047 -11.625 -1.825 1 97.06 83 ALA A C 1
ATOM 623 O O . ALA A 1 83 ? 15.773 -10.977 -2.84 1 97.06 83 ALA A O 1
ATOM 624 N N . ARG A 1 84 ? 15.477 -12.742 -1.431 1 95.81 84 ARG A N 1
ATOM 625 C CA . ARG A 1 84 ? 14.477 -13.375 -2.281 1 95.81 84 ARG A CA 1
ATOM 626 C C . ARG A 1 84 ? 13.07 -13.188 -1.718 1 95.81 84 ARG A C 1
ATOM 628 O O . ARG A 1 84 ? 12.906 -12.992 -0.512 1 95.81 84 ARG A O 1
ATOM 635 N N . VAL A 1 85 ? 12.133 -13.328 -2.607 1 95.12 85 VAL A N 1
ATOM 636 C CA . VAL A 1 85 ? 10.727 -13.133 -2.27 1 95.12 85 VAL A CA 1
ATOM 637 C C . VAL A 1 85 ? 10.32 -14.094 -1.152 1 95.12 85 VAL A C 1
ATOM 639 O O . VAL A 1 85 ? 9.57 -13.727 -0.247 1 95.12 85 VAL A O 1
ATOM 642 N N . GLU A 1 86 ? 10.789 -15.234 -1.147 1 91.62 86 GLU A N 1
ATOM 643 C CA . GLU A 1 86 ? 10.406 -16.234 -0.151 1 91.62 86 GLU A CA 1
ATOM 644 C C . GLU A 1 86 ? 10.906 -15.836 1.238 1 91.62 86 GLU A C 1
ATOM 646 O O . GLU A 1 86 ? 10.469 -16.406 2.242 1 91.62 86 GLU A O 1
ATOM 651 N N . GLU A 1 87 ? 11.867 -14.93 1.315 1 94.06 87 GLU A N 1
ATOM 652 C CA . GLU A 1 87 ? 12.406 -14.477 2.594 1 94.06 87 GLU A CA 1
ATOM 653 C C . GLU A 1 87 ? 11.5 -13.43 3.234 1 94.06 87 GLU A C 1
ATOM 655 O O . GLU A 1 87 ? 11.68 -13.078 4.406 1 94.06 87 GLU A O 1
ATOM 660 N N . LEU A 1 88 ? 10.609 -12.992 2.352 1 91.69 88 LEU A N 1
ATOM 661 C CA . LEU A 1 88 ? 9.648 -12.047 2.916 1 91.69 88 LEU A CA 1
ATOM 662 C C . LEU A 1 88 ? 8.617 -12.766 3.779 1 91.69 88 LEU A C 1
ATOM 664 O O . LEU A 1 88 ? 8.305 -13.938 3.539 1 91.69 88 LEU A O 1
ATOM 668 N N . GLY A 1 89 ? 8.359 -12.492 4.977 1 72.81 89 GLY A N 1
ATOM 669 C CA . GLY A 1 89 ? 7.387 -13.109 5.863 1 72.81 89 GLY A CA 1
ATOM 670 C C . GLY A 1 89 ? 5.992 -13.164 5.273 1 72.81 89 GLY A C 1
ATOM 671 O O . GLY A 1 89 ? 5 -13.039 5.996 1 72.81 89 GLY A O 1
ATOM 672 N N . GLY A 1 90 ? 6.074 -13.422 4.047 1 64.12 90 GLY A N 1
ATOM 673 C CA . GLY A 1 90 ? 4.742 -13.422 3.465 1 64.12 90 GLY A CA 1
ATOM 674 C C . GLY A 1 90 ? 3.859 -14.531 3.998 1 64.12 90 GLY A C 1
ATOM 675 O O . GLY A 1 90 ? 4.348 -15.477 4.625 1 64.12 90 GLY A O 1
ATOM 676 N N . ARG A 1 91 ? 2.482 -14.219 4.242 1 61.97 91 ARG A N 1
ATOM 677 C CA . ARG A 1 91 ? 1.495 -15.133 4.801 1 61.97 91 ARG A CA 1
ATOM 678 C C . ARG A 1 91 ? 0.939 -16.062 3.721 1 61.97 91 ARG A C 1
ATOM 680 O O . ARG A 1 91 ? 0.992 -15.734 2.533 1 61.97 91 ARG A O 1
ATOM 687 N N . ARG A 1 92 ? 0.62 -17.281 4.129 1 70.56 92 ARG A N 1
ATOM 688 C CA . ARG A 1 92 ? -0.189 -18.141 3.268 1 70.56 92 ARG A CA 1
ATOM 689 C C . ARG A 1 92 ? -1.417 -17.391 2.756 1 70.56 92 ARG A C 1
ATOM 691 O O . ARG A 1 92 ? -2.176 -16.812 3.541 1 70.56 92 ARG A O 1
ATOM 698 N N . PRO A 1 93 ? -1.461 -17.312 1.42 1 77.19 93 PRO A N 1
ATOM 699 C CA . PRO A 1 93 ? -2.57 -16.5 0.917 1 77.19 93 PRO A CA 1
ATOM 700 C C . PRO A 1 93 ? -3.936 -17.125 1.219 1 77.19 93 PRO A C 1
ATOM 702 O O . PRO A 1 93 ? -4.086 -18.344 1.198 1 77.19 93 PRO A O 1
ATOM 705 N N . ILE A 1 94 ? -4.797 -16.391 1.707 1 88.31 94 ILE A N 1
ATOM 706 C CA . ILE A 1 94 ? -6.211 -16.766 1.688 1 88.31 94 ILE A CA 1
ATOM 707 C C . ILE A 1 94 ? -6.734 -16.703 0.256 1 88.31 94 ILE A C 1
ATOM 709 O O . ILE A 1 94 ? -6.562 -15.703 -0.442 1 88.31 94 ILE A O 1
ATOM 713 N N . THR A 1 95 ? -7.246 -17.859 -0.161 1 91.44 95 THR A N 1
ATOM 714 C CA . THR A 1 95 ? -7.727 -17.922 -1.537 1 91.44 95 THR A CA 1
ATOM 715 C C . THR A 1 95 ? -9.234 -18.141 -1.574 1 91.44 95 THR A C 1
ATOM 717 O O . THR A 1 95 ? -9.844 -18.5 -0.564 1 91.44 95 THR A O 1
ATOM 720 N N . VAL A 1 96 ? -9.781 -17.828 -2.703 1 94.44 96 VAL A N 1
ATOM 721 C CA . VAL A 1 96 ? -11.203 -18.078 -2.928 1 94.44 96 VAL A CA 1
ATOM 722 C C . VAL A 1 96 ? -11.391 -18.797 -4.266 1 94.44 96 VAL A C 1
ATOM 724 O O . VAL A 1 96 ? -10.5 -18.781 -5.113 1 94.44 96 VAL A O 1
ATOM 727 N N . ARG A 1 97 ? -12.562 -19.406 -4.363 1 95.94 97 ARG A N 1
ATOM 728 C CA . ARG A 1 97 ? -12.953 -20.016 -5.625 1 95.94 97 ARG A CA 1
ATOM 729 C C . ARG A 1 97 ? -13.688 -19.031 -6.516 1 95.94 97 ARG A C 1
ATOM 731 O O . ARG A 1 97 ? -14.281 -18.062 -6.027 1 95.94 97 ARG A O 1
ATOM 738 N N . PRO A 1 98 ? -13.672 -19.281 -7.863 1 95.31 98 PRO A N 1
ATOM 739 C CA . PRO A 1 98 ? -14.359 -18.375 -8.781 1 95.31 98 PRO A CA 1
ATOM 740 C C . PRO A 1 98 ? -15.859 -18.281 -8.5 1 95.31 98 PRO A C 1
ATOM 742 O O . PRO A 1 98 ? -16.484 -17.25 -8.773 1 95.31 98 PRO A O 1
ATOM 745 N N . GLU A 1 99 ? -16.438 -19.281 -7.875 1 96.06 99 GLU A N 1
ATOM 746 C CA . GLU A 1 99 ? -17.875 -19.328 -7.668 1 96.06 99 GLU A CA 1
ATOM 747 C C . GLU A 1 99 ? -18.281 -18.656 -6.363 1 96.06 99 GLU A C 1
ATOM 749 O O . GLU A 1 99 ? -19.469 -18.453 -6.098 1 96.06 99 GLU A O 1
ATOM 754 N N . THR A 1 100 ? -17.266 -18.328 -5.621 1 95.38 100 THR A N 1
ATOM 755 C CA . THR A 1 100 ? -17.562 -17.625 -4.379 1 95.38 100 THR A CA 1
ATOM 756 C C . THR A 1 100 ? -18.297 -16.312 -4.664 1 95.38 100 THR A C 1
ATOM 758 O O . THR A 1 100 ? -17.984 -15.617 -5.633 1 95.38 100 THR A O 1
ATOM 761 N N . SER A 1 101 ? -19.297 -16 -3.865 1 95.06 101 SER A N 1
ATOM 762 C CA . SER A 1 101 ? -19.969 -14.719 -4.051 1 95.06 101 SER A CA 1
ATOM 763 C C . SER A 1 101 ? -19.047 -13.555 -3.736 1 95.06 101 SER A C 1
ATOM 765 O O . SER A 1 101 ? -18.172 -13.656 -2.861 1 95.06 101 SER A O 1
ATOM 767 N N . VAL A 1 102 ? -19.219 -12.469 -4.379 1 93.56 102 VAL A N 1
ATOM 768 C CA . VAL A 1 102 ? -18.422 -11.273 -4.121 1 93.56 102 VAL A CA 1
ATOM 769 C C . VAL A 1 102 ? -18.641 -10.812 -2.682 1 93.56 102 VAL A C 1
ATOM 771 O O . VAL A 1 102 ? -17.688 -10.383 -2.016 1 93.56 102 VAL A O 1
ATOM 774 N N . GLY A 1 103 ? -19.844 -10.891 -2.219 1 92.25 103 GLY A N 1
ATOM 775 C CA . GLY A 1 103 ? -20.125 -10.547 -0.834 1 92.25 103 GLY A CA 1
ATOM 776 C C . GLY A 1 103 ? -19.312 -11.352 0.161 1 92.25 103 GLY A C 1
ATOM 777 O O . GLY A 1 103 ? -18.734 -10.797 1.096 1 92.25 103 GLY A O 1
ATOM 778 N N . ASP A 1 104 ? -19.312 -12.688 -0.064 1 93.88 104 ASP A N 1
ATOM 779 C CA . ASP A 1 104 ? -18.531 -13.562 0.801 1 93.88 104 ASP A CA 1
ATOM 780 C C . ASP A 1 104 ? -17.047 -13.219 0.725 1 93.88 104 ASP A C 1
ATOM 782 O O . ASP A 1 104 ? -16.344 -13.273 1.733 1 93.88 104 ASP A O 1
ATOM 786 N N . ALA A 1 105 ? -16.609 -12.898 -0.421 1 94.69 105 ALA A N 1
ATOM 787 C CA . ALA A 1 105 ? -15.219 -12.523 -0.615 1 94.69 105 ALA A CA 1
ATOM 788 C C . ALA A 1 105 ? -14.875 -11.25 0.155 1 94.69 105 ALA A C 1
ATOM 790 O O . ALA A 1 105 ? -13.828 -11.172 0.802 1 94.69 105 ALA A O 1
ATOM 791 N N . ILE A 1 106 ? -15.711 -10.328 0.096 1 89.94 106 ILE A N 1
ATOM 792 C CA . ILE A 1 106 ? -15.508 -9.07 0.806 1 89.94 106 ILE A CA 1
ATOM 793 C C . ILE A 1 106 ? -15.469 -9.328 2.311 1 89.94 106 ILE A C 1
ATOM 795 O O . ILE A 1 106 ? -14.602 -8.797 3.014 1 89.94 106 ILE A O 1
ATOM 799 N N . ALA A 1 107 ? -16.375 -10.125 2.773 1 92.19 107 ALA A N 1
ATOM 800 C CA . ALA A 1 107 ? -16.406 -10.477 4.188 1 92.19 107 ALA A CA 1
ATOM 801 C C . ALA A 1 107 ? -15.109 -11.172 4.605 1 92.19 107 ALA A C 1
ATOM 803 O O . ALA A 1 107 ? -14.578 -10.914 5.691 1 92.19 107 ALA A O 1
ATOM 804 N N . LEU A 1 108 ? -14.648 -11.984 3.764 1 92.88 108 LEU A N 1
ATOM 805 C CA . LEU A 1 108 ? -13.398 -12.695 4.016 1 92.88 108 LEU A CA 1
ATOM 806 C C . LEU A 1 108 ? -12.227 -11.727 4.102 1 92.88 108 LEU A C 1
ATOM 808 O O . LEU A 1 108 ? -11.391 -11.836 5 1 92.88 108 LEU A O 1
ATOM 812 N N . MET A 1 109 ? -12.156 -10.766 3.223 1 89.75 109 MET A N 1
ATOM 813 C CA . MET A 1 109 ? -11.102 -9.75 3.252 1 89.75 109 MET A CA 1
ATOM 814 C C . MET A 1 109 ? -11.156 -8.945 4.547 1 89.75 109 MET A C 1
ATOM 816 O O . MET A 1 109 ? -10.125 -8.711 5.18 1 89.75 109 MET A O 1
ATOM 820 N N . ALA A 1 110 ? -12.297 -8.625 4.867 1 85.19 110 ALA A N 1
ATOM 821 C CA . ALA A 1 110 ? -12.484 -7.844 6.086 1 85.19 110 ALA A CA 1
ATOM 822 C C . ALA A 1 1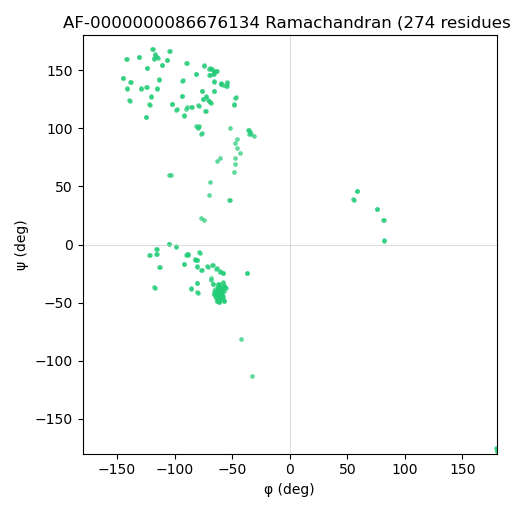10 ? -12.039 -8.625 7.316 1 85.19 110 ALA A C 1
ATOM 824 O O . ALA A 1 110 ? -11.297 -8.109 8.156 1 85.19 110 ALA A O 1
ATOM 825 N N . SER A 1 111 ? -12.469 -9.82 7.426 1 90.5 111 SER A N 1
ATOM 826 C CA . SER A 1 111 ? -12.172 -10.656 8.586 1 90.5 111 SER A CA 1
ATOM 827 C C . SER A 1 111 ? -10.688 -11 8.656 1 90.5 111 SER A C 1
ATOM 829 O O . SER A 1 111 ? -10.109 -11.062 9.742 1 90.5 111 SER A O 1
ATOM 831 N N . ALA A 1 112 ? -10.109 -11.148 7.539 1 87.38 112 ALA A N 1
ATOM 832 C CA . ALA A 1 112 ? -8.711 -11.57 7.484 1 87.38 112 ALA A CA 1
ATOM 833 C C . ALA A 1 112 ? -7.773 -10.367 7.453 1 87.38 112 ALA A C 1
ATOM 835 O O . ALA A 1 112 ? -6.562 -10.508 7.637 1 87.38 112 ALA A O 1
ATOM 836 N N . GLY A 1 113 ? -8.281 -9.234 7.156 1 81.88 113 GLY A N 1
ATOM 837 C CA . GLY A 1 113 ? -7.473 -8.031 7.082 1 81.88 113 GLY A CA 1
ATOM 838 C C . GLY A 1 113 ? -6.621 -7.961 5.828 1 81.88 113 GLY A C 1
ATOM 839 O O . GLY A 1 113 ? -5.473 -7.523 5.875 1 81.88 113 GLY A O 1
ATOM 840 N N . VAL A 1 114 ? -7.129 -8.547 4.797 1 84.25 114 VAL A N 1
ATOM 841 C CA . VAL A 1 114 ? -6.395 -8.531 3.535 1 84.25 114 VAL A CA 1
ATOM 842 C C . VAL A 1 114 ? -7.215 -7.801 2.473 1 84.25 114 VAL A C 1
ATOM 844 O O . VAL A 1 114 ? -8.438 -7.668 2.604 1 84.25 114 VAL A O 1
ATOM 847 N N . ARG A 1 115 ? -6.531 -7.332 1.409 1 84.25 115 ARG A N 1
ATOM 848 C CA . ARG A 1 115 ? -7.203 -6.562 0.366 1 84.25 115 ARG A CA 1
ATOM 849 C C . ARG A 1 115 ? -7.184 -7.312 -0.963 1 84.25 115 ARG A C 1
ATOM 851 O O . ARG A 1 115 ? -7.809 -6.879 -1.934 1 84.25 115 ARG A O 1
ATOM 858 N N . HIS A 1 116 ? -6.465 -8.367 -0.95 1 88.44 116 HIS A N 1
ATOM 859 C CA . HIS A 1 116 ? -6.32 -9.172 -2.162 1 88.44 116 HIS A CA 1
ATOM 860 C C . HIS A 1 116 ? -6.609 -10.641 -1.889 1 88.44 116 HIS A C 1
ATOM 862 O O . HIS A 1 116 ? -6.172 -11.188 -0.873 1 88.44 116 HIS A O 1
ATOM 868 N N . LEU A 1 117 ? -7.391 -11.195 -2.777 1 90.88 117 LEU A N 1
ATOM 869 C CA . LEU A 1 117 ? -7.68 -12.625 -2.684 1 90.88 117 LEU A CA 1
ATOM 870 C C . LEU A 1 117 ? -7.32 -13.336 -3.98 1 90.88 117 LEU A C 1
ATOM 872 O O . LEU A 1 117 ? -7.992 -13.164 -5 1 90.88 117 LEU A O 1
ATOM 876 N N . PRO A 1 118 ? -6.289 -14.148 -3.977 1 90.88 118 PRO A N 1
ATOM 877 C CA . PRO A 1 118 ? -6.082 -15.016 -5.141 1 90.88 118 PRO A CA 1
ATOM 878 C C . PRO A 1 118 ? -7.258 -15.953 -5.398 1 90.88 118 PRO A C 1
ATOM 880 O O . PRO A 1 118 ? -7.859 -16.469 -4.453 1 90.88 118 PRO A O 1
ATOM 883 N N . VAL A 1 119 ? -7.578 -16.062 -6.637 1 92.56 119 VAL A N 1
ATOM 884 C CA . VAL A 1 119 ? -8.648 -16.969 -7.043 1 92.56 119 VAL A CA 1
ATOM 885 C C . VAL A 1 119 ? -8.055 -18.25 -7.621 1 92.56 119 VAL A C 1
ATOM 887 O O . VAL A 1 119 ? -7.266 -18.203 -8.562 1 92.56 119 VAL A O 1
ATOM 890 N N . VAL A 1 120 ? -8.422 -19.328 -6.977 1 90.88 120 VAL A N 1
ATOM 891 C CA . VAL A 1 120 ? -7.82 -20.609 -7.328 1 90.88 120 VAL A CA 1
ATOM 892 C C . VAL A 1 120 ? -8.906 -21.594 -7.766 1 90.88 120 VAL A C 1
ATOM 894 O O . VAL A 1 120 ? -9.969 -21.672 -7.141 1 90.88 120 VAL A O 1
ATOM 897 N N . GLU A 1 121 ? -8.688 -22.141 -8.922 1 90.75 121 GLU A N 1
ATOM 898 C CA . GLU A 1 121 ? -9.539 -23.188 -9.461 1 90.75 121 GLU A CA 1
ATOM 899 C C . GLU A 1 121 ? -8.742 -24.469 -9.742 1 90.75 121 GLU A C 1
ATOM 901 O O . GLU A 1 121 ? -7.785 -24.438 -10.516 1 90.75 121 GLU A O 1
ATOM 906 N N . ASP A 1 122 ? -9.125 -25.531 -9.109 1 88.81 122 ASP A N 1
ATOM 907 C CA . ASP A 1 122 ? -8.461 -26.828 -9.273 1 88.81 122 ASP A CA 1
ATOM 908 C C . ASP A 1 122 ? -6.965 -26.703 -8.984 1 88.81 122 ASP A C 1
ATOM 910 O O . ASP A 1 122 ? -6.137 -2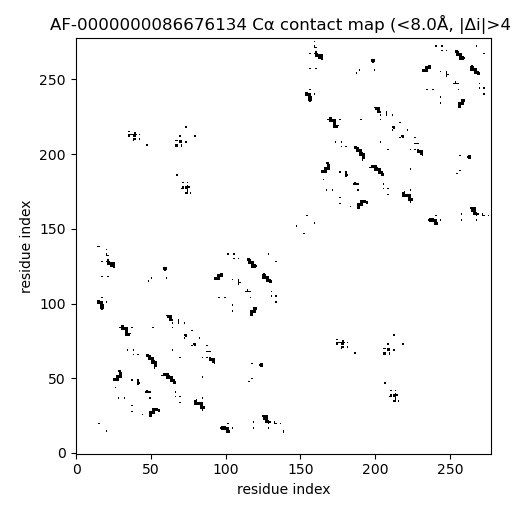7.188 -9.758 1 88.81 122 ASP A O 1
ATOM 914 N N . GLY A 1 123 ? -6.617 -25.922 -7.984 1 83.94 123 GLY A N 1
ATOM 915 C CA . GLY A 1 123 ? -5.25 -25.781 -7.516 1 83.94 123 GLY A CA 1
ATOM 916 C C . GLY A 1 123 ? -4.426 -24.812 -8.336 1 83.94 123 GLY A C 1
ATOM 917 O O . GLY A 1 123 ? -3.252 -24.578 -8.047 1 83.94 123 GLY A O 1
ATOM 918 N N . GLN A 1 124 ? -5.125 -24.25 -9.273 1 84.44 124 GLN A N 1
ATOM 919 C CA . GLN A 1 124 ? -4.414 -23.328 -10.164 1 84.44 124 GLN A CA 1
ATOM 920 C C . GLN A 1 124 ? -4.898 -21.906 -9.977 1 84.44 124 GLN A C 1
ATOM 922 O O . GLN A 1 124 ? -6.094 -21.656 -9.797 1 84.44 124 GLN A O 1
ATOM 927 N N . LEU A 1 125 ? -3.953 -21.031 -10.055 1 87.88 125 LEU A N 1
ATOM 928 C CA . LEU A 1 125 ? -4.289 -19.609 -9.984 1 87.88 125 LEU A CA 1
ATOM 929 C C . LEU A 1 125 ? -5.004 -19.156 -11.258 1 87.88 125 LEU A C 1
ATOM 931 O O . LEU A 1 125 ? -4.477 -19.312 -12.359 1 87.88 125 LEU A O 1
ATOM 935 N N . VAL A 1 126 ? -6.207 -18.578 -11.055 1 88.44 126 VAL A N 1
ATOM 936 C CA . VAL A 1 126 ? -6.961 -18.203 -12.25 1 88.44 126 VAL A CA 1
ATOM 937 C C . VAL A 1 126 ? -7.262 -16.703 -12.227 1 88.44 126 VAL A C 1
ATOM 939 O O . VAL A 1 126 ? -7.754 -16.156 -13.211 1 88.44 126 VAL A O 1
ATOM 942 N N . GLY A 1 127 ? -6.988 -16.047 -11.117 1 88.81 127 GLY A N 1
ATOM 943 C CA . GLY A 1 127 ? -7.262 -14.617 -11.047 1 88.81 127 GLY A CA 1
ATOM 944 C C . GLY A 1 127 ? -6.898 -14.008 -9.703 1 88.81 127 GLY A C 1
ATOM 945 O O . GLY A 1 127 ? -6.305 -14.672 -8.852 1 88.81 127 GLY A O 1
ATOM 946 N N . LEU A 1 128 ? -7.152 -12.773 -9.562 1 90.56 128 LEU A N 1
ATOM 947 C CA . LEU A 1 128 ? -6.973 -12.008 -8.336 1 90.56 128 LEU A CA 1
ATOM 948 C C . LEU A 1 128 ? -8.141 -11.039 -8.125 1 90.56 128 LEU A C 1
ATOM 950 O O . LEU A 1 128 ? -8.523 -10.312 -9.047 1 90.56 128 LEU A O 1
ATOM 954 N N . LEU A 1 129 ? -8.758 -11.164 -6.992 1 90.75 129 LEU A N 1
ATOM 955 C CA . LEU A 1 129 ? -9.797 -10.203 -6.637 1 90.75 129 LEU A CA 1
ATOM 956 C C . LEU A 1 129 ? -9.25 -9.133 -5.703 1 90.75 129 LEU A C 1
ATOM 958 O O . LEU A 1 129 ? -8.742 -9.445 -4.617 1 90.75 129 LEU A O 1
ATOM 962 N N . ASP A 1 130 ? -9.234 -7.934 -6.148 1 87.81 130 ASP A N 1
ATOM 963 C CA . ASP A 1 130 ? -8.867 -6.777 -5.34 1 87.81 130 ASP A CA 1
ATOM 964 C C . ASP A 1 130 ? -10.094 -6.129 -4.707 1 87.81 130 ASP A C 1
ATOM 966 O O . ASP A 1 130 ? -11.156 -6.062 -5.332 1 87.81 130 ASP A O 1
ATOM 970 N N . ILE A 1 131 ? -9.945 -5.691 -3.492 1 83.25 131 ILE A N 1
ATOM 971 C CA . ILE A 1 131 ? -11.062 -5.082 -2.775 1 83.25 131 ILE A CA 1
ATOM 972 C C . ILE A 1 131 ? -11.617 -3.91 -3.582 1 83.25 131 ILE A C 1
ATOM 974 O O . ILE A 1 131 ? -12.82 -3.656 -3.576 1 83.25 131 ILE A O 1
ATOM 978 N N . ALA A 1 132 ? -10.789 -3.178 -4.246 1 74.81 132 ALA A N 1
ATOM 979 C CA . ALA A 1 132 ? -11.227 -2.061 -5.074 1 74.81 132 ALA A CA 1
ATOM 980 C C . ALA A 1 132 ? -12.133 -2.541 -6.207 1 74.81 132 ALA A C 1
ATOM 982 O O . ALA A 1 132 ? -13.031 -1.817 -6.641 1 74.81 132 ALA A O 1
ATOM 983 N N . ASP A 1 133 ? -11.852 -3.693 -6.684 1 75.5 133 ASP 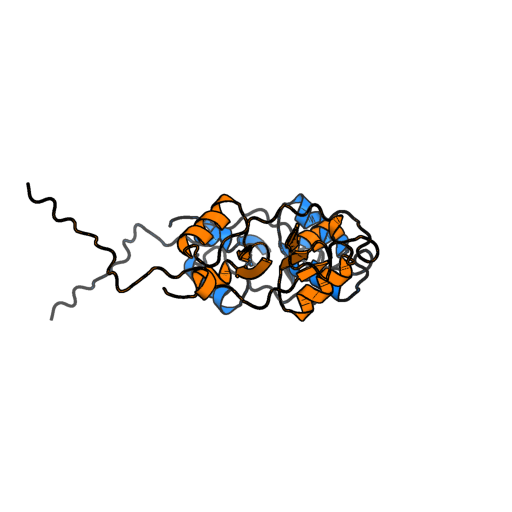A N 1
ATOM 984 C CA . ASP A 1 133 ? -12.641 -4.277 -7.758 1 75.5 133 ASP A CA 1
ATOM 985 C C . ASP A 1 133 ? -13.969 -4.82 -7.234 1 75.5 133 ASP A C 1
ATOM 987 O O . ASP A 1 133 ? -14.922 -4.992 -7.996 1 75.5 133 ASP A O 1
ATOM 991 N N . ALA A 1 134 ? -13.922 -5.07 -5.957 1 74.31 134 ALA A N 1
ATOM 992 C CA . ALA A 1 134 ? -15.102 -5.699 -5.363 1 74.31 134 ALA A CA 1
ATOM 993 C C . ALA A 1 134 ? -16.188 -4.668 -5.078 1 74.31 134 ALA A C 1
ATOM 995 O O . ALA A 1 134 ? -17.375 -5 -5.055 1 74.31 134 ALA A O 1
ATOM 996 N N . TYR A 1 135 ? -15.789 -3.369 -4.707 1 63.56 135 TYR A N 1
ATOM 997 C CA . TYR A 1 135 ? -16.766 -2.334 -4.367 1 63.56 135 TYR A CA 1
ATOM 998 C C . TYR A 1 135 ? -17.359 -1.708 -5.625 1 63.56 135 TYR A C 1
ATOM 1000 O O . TYR A 1 135 ? -18.469 -1.167 -5.594 1 63.56 135 TYR A O 1
ATOM 1008 N N . VAL A 1 136 ? -16.672 -1.426 -6.633 1 55.03 136 VAL A N 1
ATOM 1009 C CA . VAL A 1 136 ? -17.172 -0.663 -7.77 1 55.03 136 VAL A CA 1
ATOM 1010 C C . VAL A 1 136 ? -18.281 -1.448 -8.469 1 55.03 136 VAL A C 1
ATOM 1012 O O . VAL A 1 136 ? -19.141 -0.863 -9.125 1 55.03 136 VAL A O 1
ATOM 1015 N N . ARG A 1 137 ? -18.172 -2.604 -8.641 1 47.66 137 ARG A N 1
ATOM 1016 C CA . ARG A 1 137 ? -19.219 -3.033 -9.57 1 47.66 137 ARG A CA 1
ATOM 1017 C C . ARG A 1 137 ? -20.562 -3.115 -8.875 1 47.66 137 ARG A C 1
ATOM 1019 O O . ARG A 1 137 ? -20.703 -3.791 -7.852 1 47.66 137 ARG A O 1
ATOM 1026 N N . PRO A 1 138 ? -21.281 -1.975 -9.055 1 40.47 138 PRO A N 1
ATOM 1027 C CA . PRO A 1 138 ? -22.688 -2.152 -8.695 1 40.47 138 PRO A CA 1
ATOM 1028 C C . PRO A 1 138 ? -23.219 -3.539 -9.047 1 40.47 138 PRO A C 1
ATOM 1030 O O . PRO A 1 138 ? -23 -4.016 -10.172 1 40.47 138 PRO A O 1
ATOM 1033 N N . VAL A 1 139 ? -23.266 -4.367 -8.156 1 30.58 139 VAL A N 1
ATOM 1034 C CA . VAL A 1 139 ? -24.219 -5.434 -8.445 1 30.58 139 VAL A CA 1
ATOM 1035 C C . VAL A 1 139 ? -25.578 -4.832 -8.773 1 30.58 139 VAL A C 1
ATOM 1037 O O . VAL A 1 139 ? -26.047 -3.938 -8.07 1 30.58 139 VAL A O 1
ATOM 1040 N N . MET B 1 1 ? -49.281 26.531 -3.543 1 35.84 1 MET B N 1
ATOM 1041 C CA . MET B 1 1 ? -48.25 25.547 -3.855 1 35.84 1 MET B CA 1
ATOM 1042 C C . MET B 1 1 ? -47.156 25.547 -2.797 1 35.84 1 MET B C 1
ATOM 1044 O O . MET B 1 1 ? -46.312 26.453 -2.775 1 35.84 1 MET B O 1
ATOM 1048 N N . ASP B 1 2 ? -47.406 25.062 -1.51 1 41.47 2 ASP B N 1
ATOM 1049 C CA . ASP B 1 2 ? -46.688 25 -0.246 1 41.47 2 ASP B CA 1
ATOM 1050 C C . ASP B 1 2 ? -45.438 24.141 -0.376 1 41.47 2 ASP B C 1
ATOM 1052 O O . ASP B 1 2 ? -45.531 22.938 -0.634 1 41.47 2 ASP B O 1
ATOM 1056 N N . GLU B 1 3 ? -44.406 24.641 -1.075 1 45.22 3 GLU B N 1
ATOM 1057 C CA . GLU B 1 3 ? -43.094 24 -1.096 1 45.22 3 GLU B CA 1
ATOM 1058 C C . GLU B 1 3 ? -42.625 23.641 0.312 1 45.22 3 GLU B C 1
ATOM 1060 O O . GLU B 1 3 ? -42.469 24.516 1.162 1 45.22 3 GLU B O 1
ATOM 1065 N N . THR B 1 4 ? -43.219 22.594 0.884 1 45.38 4 THR B N 1
ATOM 1066 C CA . THR B 1 4 ? -42.75 22.016 2.139 1 45.38 4 THR B CA 1
ATOM 1067 C C . THR B 1 4 ? -41.25 21.812 2.113 1 45.38 4 THR B C 1
ATOM 1069 O O . THR B 1 4 ? -40.719 21.094 1.258 1 45.38 4 THR B O 1
ATOM 1072 N N . PRO B 1 5 ? -40.438 22.859 2.494 1 48.03 5 PRO B N 1
ATOM 1073 C CA . PRO B 1 5 ? -39 22.688 2.559 1 48.03 5 PRO B CA 1
ATOM 1074 C C . PRO B 1 5 ? -38.562 21.438 3.316 1 48.03 5 PRO B C 1
ATOM 1076 O O . PRO B 1 5 ? -38.844 21.312 4.516 1 48.03 5 PRO B O 1
ATOM 1079 N N . GLY B 1 6 ? -38.938 20.266 2.801 1 43.69 6 GLY B N 1
ATOM 1080 C CA . GLY B 1 6 ? -38.781 18.984 3.455 1 43.69 6 GLY B CA 1
ATOM 1081 C C . GLY B 1 6 ? -37.438 18.828 4.137 1 43.69 6 GLY B C 1
ATOM 1082 O O . GLY B 1 6 ? -37.344 18.391 5.281 1 43.69 6 GLY B O 1
ATOM 1083 N N . SER B 1 7 ? -36.281 18.453 3.387 1 46.62 7 SER B N 1
ATOM 1084 C CA . SER B 1 7 ? -35.188 17.656 3.959 1 46.62 7 SER B CA 1
ATOM 1085 C C . SER B 1 7 ? -34.406 18.469 4.965 1 46.62 7 SER B C 1
ATOM 1087 O O . SER B 1 7 ? -33.438 19.172 4.59 1 46.62 7 SER B O 1
ATOM 1089 N N . ALA B 1 8 ? -34.875 19.141 5.734 1 48.12 8 ALA B N 1
ATOM 1090 C CA . ALA B 1 8 ? -34.156 19.906 6.758 1 48.12 8 ALA B CA 1
ATOM 1091 C C . ALA B 1 8 ? -33.219 19 7.531 1 48.12 8 ALA B C 1
ATOM 1093 O O . ALA B 1 8 ? -33.562 17.891 7.922 1 48.12 8 ALA B O 1
ATOM 1094 N N . THR B 1 9 ? -31.781 19 7.191 1 50.66 9 THR B N 1
ATOM 1095 C CA . THR B 1 9 ? -30.734 18.391 7.996 1 50.66 9 THR B CA 1
ATOM 1096 C C . THR B 1 9 ? -31.047 18.516 9.484 1 50.66 9 THR B C 1
ATOM 1098 O O . THR B 1 9 ? -31.328 19.609 9.977 1 50.66 9 THR B O 1
ATOM 1101 N N . ASP B 1 10 ? -31.578 17.594 10.07 1 52.84 10 ASP B N 1
ATOM 1102 C CA . ASP B 1 10 ? -31.75 17.625 11.523 1 52.84 10 ASP B CA 1
ATOM 1103 C C . ASP B 1 10 ? -30.594 18.359 12.195 1 52.84 10 ASP B C 1
ATOM 1105 O O . ASP B 1 10 ? -29.422 18 11.992 1 52.84 10 ASP B O 1
ATOM 1109 N N . PRO B 1 11 ? -30.734 19.641 12.469 1 53.97 11 PRO B N 1
ATOM 1110 C CA . PRO B 1 11 ? -29.609 20.375 13.078 1 53.97 11 PRO B CA 1
ATOM 1111 C C . PRO B 1 11 ? -28.844 19.531 14.094 1 53.97 11 PRO B C 1
ATOM 1113 O O . PRO B 1 11 ? -27.766 19.938 14.547 1 53.97 11 PRO B O 1
ATOM 1116 N N . ARG B 1 12 ? -29.531 18.562 14.633 1 55.84 12 ARG B N 1
ATOM 1117 C CA . ARG B 1 12 ? -28.859 17.766 15.656 1 55.84 12 ARG B CA 1
ATOM 1118 C C . ARG B 1 12 ? -27.734 16.922 15.055 1 55.84 12 ARG B C 1
ATOM 1120 O O . ARG B 1 12 ? -26.891 16.406 15.773 1 55.84 12 ARG B O 1
ATOM 1127 N N . HIS B 1 13 ? -27.828 16.531 13.836 1 65.62 13 HIS B N 1
ATOM 1128 C CA . HIS B 1 13 ? -26.828 15.57 13.352 1 65.62 13 HIS B CA 1
ATOM 1129 C C . HIS B 1 13 ? -25.812 16.25 12.453 1 65.62 13 HIS B C 1
ATOM 1131 O O . HIS B 1 13 ? -25.984 16.312 11.234 1 65.62 13 HIS B O 1
ATOM 1137 N N . ARG B 1 14 ? -25.094 17.203 12.883 1 74.06 14 ARG B N 1
ATOM 1138 C CA . ARG B 1 14 ? -24.016 17.812 12.109 1 74.06 14 ARG B CA 1
ATOM 1139 C C . ARG B 1 14 ? -23.109 16.766 11.5 1 74.06 14 ARG B C 1
ATOM 1141 O O . ARG B 1 14 ? -22.734 15.797 12.172 1 74.06 14 ARG B O 1
ATOM 1148 N N . PRO B 1 15 ? -22.984 16.906 10.289 1 80.88 15 PRO B N 1
ATOM 1149 C CA . PRO B 1 15 ? -22.062 15.938 9.672 1 80.88 15 PRO B CA 1
ATOM 1150 C C . PRO B 1 15 ? -20.688 15.945 10.328 1 80.88 15 PRO B C 1
ATOM 1152 O O . PRO B 1 15 ? -20.219 17 10.781 1 80.88 15 PRO B O 1
ATOM 1155 N N . PRO B 1 16 ? -20.188 14.805 10.547 1 90.62 16 PRO B N 1
ATOM 1156 C CA . PRO B 1 16 ? -18.844 14.742 11.148 1 90.62 16 PRO B CA 1
ATOM 1157 C C . PRO B 1 16 ? -17.812 15.539 10.359 1 90.62 16 PRO B C 1
ATOM 1159 O O . PRO B 1 16 ? -17.906 15.633 9.133 1 90.62 16 PRO B O 1
ATOM 1162 N N . ILE B 1 17 ? -17 16.172 11.086 1 94.19 17 ILE B N 1
ATOM 1163 C CA . ILE B 1 17 ? -15.938 16.938 10.453 1 94.19 17 ILE B CA 1
ATOM 1164 C C . ILE B 1 17 ? -14.602 16.203 10.602 1 94.19 17 ILE B C 1
ATOM 1166 O O . ILE B 1 17 ? -14.492 15.266 11.383 1 94.19 17 ILE B O 1
ATOM 1170 N N . VAL B 1 18 ? -13.586 16.594 9.875 1 95.38 18 VAL B N 1
ATOM 1171 C CA . VAL B 1 18 ? -12.281 15.953 9.773 1 95.38 18 VAL B CA 1
ATOM 1172 C C . VAL B 1 18 ? -11.602 15.945 11.141 1 95.38 18 VAL B C 1
ATOM 1174 O O . VAL B 1 18 ? -10.977 14.953 11.523 1 95.38 18 VAL B O 1
ATOM 1177 N N . ARG B 1 19 ? -11.797 16.922 11.891 1 93.12 19 ARG B N 1
ATOM 1178 C CA . ARG B 1 19 ? -11.188 17.016 13.211 1 93.12 19 ARG B CA 1
ATOM 1179 C C . ARG B 1 19 ? -11.578 15.828 14.078 1 93.12 19 ARG B C 1
ATOM 1181 O O . ARG B 1 19 ? -10.773 15.359 14.891 1 93.12 19 ARG B O 1
ATOM 1188 N N . ASP B 1 20 ? -12.742 15.352 13.859 1 90.38 20 ASP B N 1
ATOM 1189 C CA . ASP B 1 20 ? -13.273 14.266 14.672 1 90.38 20 ASP B CA 1
ATOM 1190 C C . ASP B 1 20 ? -12.727 12.922 14.211 1 90.38 20 ASP B C 1
ATOM 1192 O O . ASP B 1 20 ? -12.766 11.938 14.961 1 90.38 20 ASP B O 1
ATOM 1196 N N . ALA B 1 21 ? -12.234 12.891 13.023 1 91.12 21 ALA B N 1
ATOM 1197 C CA . ALA B 1 21 ? -11.898 11.609 12.414 1 91.12 21 ALA B CA 1
ATOM 1198 C C . ALA B 1 21 ? -10.398 11.469 12.219 1 91.12 21 ALA B C 1
ATOM 1200 O O . ALA B 1 21 ? -9.883 10.359 12.047 1 91.12 21 ALA B O 1
ATOM 1201 N N . MET B 1 22 ? -9.781 12.594 12.242 1 90 22 MET B N 1
ATOM 1202 C CA . MET B 1 22 ? -8.352 12.57 11.93 1 90 22 MET B CA 1
ATOM 1203 C C . MET B 1 22 ? -7.547 12 13.094 1 90 22 MET B C 1
ATOM 1205 O O . MET B 1 22 ? -8 12.031 14.234 1 90 22 MET B O 1
ATOM 1209 N N . ARG B 1 23 ? -6.449 11.477 12.75 1 86.81 23 ARG B N 1
ATOM 1210 C CA . ARG B 1 23 ? -5.469 11.109 13.766 1 86.81 23 ARG B CA 1
ATOM 1211 C C . ARG B 1 23 ? -4.582 12.297 14.125 1 86.81 23 ARG B C 1
ATOM 1213 O O . ARG B 1 23 ? -4.023 12.945 13.234 1 86.81 23 ARG B O 1
ATOM 1220 N N . PRO B 1 24 ? -4.602 12.734 15.352 1 76.62 24 PRO B N 1
ATOM 1221 C CA . PRO B 1 24 ? -3.832 13.922 15.75 1 76.62 24 PRO B CA 1
ATOM 1222 C C . PRO B 1 24 ? -2.324 13.711 15.625 1 76.62 24 PRO B C 1
ATOM 1224 O O . PRO B 1 24 ? -1.59 14.656 15.336 1 76.62 24 PRO B O 1
ATOM 1227 N N . VAL B 1 25 ? -1.835 12.594 16 1 64.69 25 VAL B N 1
ATOM 1228 C CA . VAL B 1 25 ? -0.393 12.375 15.953 1 64.69 25 VAL B CA 1
ATOM 1229 C C . VAL B 1 25 ? 0.033 12.062 14.516 1 64.69 25 VAL B C 1
ATOM 1231 O O . VAL B 1 25 ? -0.414 11.078 13.938 1 64.69 25 VAL B O 1
ATOM 1234 N N . VAL B 1 26 ? 0.598 13.156 13.906 1 74.75 26 VAL B N 1
ATOM 1235 C CA . VAL B 1 26 ? 1.048 12.969 12.523 1 74.75 26 VAL B CA 1
ATOM 1236 C C . VAL B 1 26 ? 2.516 12.555 12.516 1 74.75 26 VAL B C 1
ATOM 1238 O O . VAL B 1 26 ? 3.361 13.211 13.125 1 74.75 26 VAL B O 1
ATOM 1241 N N . ILE B 1 27 ? 2.77 11.406 12.156 1 83.38 27 ILE B N 1
ATOM 1242 C CA . ILE B 1 27 ? 4.152 10.984 11.93 1 83.38 27 ILE B CA 1
ATOM 1243 C C . ILE B 1 27 ? 4.676 11.609 10.641 1 83.38 27 ILE B C 1
ATOM 1245 O O . ILE B 1 27 ? 4.027 11.531 9.594 1 83.38 27 ILE B O 1
ATOM 1249 N N . SER B 1 28 ? 5.648 12.445 10.836 1 88.75 28 SER B N 1
ATOM 1250 C CA . SER B 1 28 ? 6.25 13.148 9.711 1 88.75 28 SER B CA 1
ATOM 1251 C C . SER B 1 28 ? 7.723 12.781 9.555 1 88.75 28 SER B C 1
ATOM 1253 O O . SER B 1 28 ? 8.312 12.164 10.445 1 88.75 28 SER B O 1
ATOM 1255 N N . VAL B 1 29 ? 8.219 13.078 8.445 1 90.25 29 VAL B N 1
ATOM 1256 C CA . VAL B 1 29 ? 9.625 12.844 8.141 1 90.25 29 VAL B CA 1
ATOM 1257 C C . VAL B 1 29 ? 10.203 14.047 7.398 1 90.25 29 VAL B C 1
ATOM 1259 O O . VAL B 1 29 ? 9.508 14.688 6.605 1 90.25 29 VAL B O 1
ATOM 1262 N N . GLY B 1 30 ? 11.391 14.367 7.754 1 90.5 30 GLY B N 1
ATOM 1263 C CA . GLY B 1 30 ? 12.047 15.445 7.031 1 90.5 30 GLY B CA 1
ATOM 1264 C C . GLY B 1 30 ? 12.406 15.078 5.605 1 90.5 30 GLY B C 1
ATOM 1265 O O . GLY B 1 30 ? 12.68 13.906 5.312 1 90.5 30 GLY B O 1
ATOM 1266 N N . ARG B 1 31 ? 12.445 16.062 4.785 1 90.12 31 ARG B N 1
ATOM 1267 C CA . ARG B 1 31 ? 12.695 15.844 3.365 1 90.12 31 ARG B CA 1
ATOM 1268 C C . ARG B 1 31 ? 14.094 15.258 3.145 1 90.12 31 ARG B C 1
ATOM 1270 O O . ARG B 1 31 ? 14.336 14.586 2.145 1 90.12 31 ARG B O 1
ATOM 1277 N N . ARG B 1 32 ? 15.016 15.398 4.078 1 92.56 32 ARG B N 1
ATOM 1278 C CA . ARG B 1 32 ? 16.391 14.977 3.885 1 92.56 32 ARG B CA 1
ATOM 1279 C C . ARG B 1 32 ? 16.641 13.609 4.512 1 92.56 32 ARG B C 1
ATOM 1281 O O . ARG B 1 32 ? 17.75 13.062 4.406 1 92.56 32 ARG B O 1
ATOM 1288 N N . ALA B 1 33 ? 15.664 13.109 5.094 1 93.62 33 ALA B N 1
ATOM 1289 C CA . ALA B 1 33 ? 15.805 11.766 5.652 1 93.62 33 ALA B CA 1
ATOM 1290 C C . ALA B 1 33 ? 16.062 10.734 4.555 1 93.62 33 ALA B C 1
ATOM 1292 O O . ALA B 1 33 ? 15.648 10.93 3.406 1 93.62 33 ALA B O 1
ATOM 1293 N N . HIS B 1 34 ? 16.812 9.664 4.926 1 96.94 34 HIS B N 1
ATOM 1294 C CA . HIS B 1 34 ? 16.984 8.547 4 1 96.94 34 HIS B CA 1
ATOM 1295 C C . HIS B 1 34 ? 15.672 7.812 3.773 1 96.94 34 HIS B C 1
ATOM 1297 O O . HIS B 1 34 ? 14.844 7.723 4.68 1 96.94 34 HIS B O 1
ATOM 1303 N N . ILE B 1 35 ? 15.523 7.309 2.586 1 97.06 35 ILE B N 1
ATOM 1304 C CA . ILE B 1 35 ? 14.32 6.555 2.24 1 97.06 35 ILE B CA 1
ATOM 1305 C C . ILE B 1 35 ? 14.164 5.371 3.191 1 97.06 35 ILE B C 1
ATOM 1307 O O . ILE B 1 35 ? 13.062 5.086 3.666 1 97.06 35 ILE B O 1
ATOM 1311 N N . ALA B 1 36 ? 15.25 4.73 3.523 1 97.94 36 ALA B N 1
ATOM 1312 C CA . ALA B 1 36 ? 15.203 3.6 4.445 1 97.94 36 ALA B CA 1
ATOM 1313 C C . ALA B 1 36 ? 14.703 4.031 5.82 1 97.94 36 ALA B C 1
ATOM 1315 O O . ALA B 1 36 ? 13.984 3.283 6.492 1 97.94 36 ALA B O 1
ATOM 1316 N N . ALA B 1 37 ? 15.094 5.211 6.199 1 96.69 37 ALA B N 1
ATOM 1317 C CA . ALA B 1 37 ? 14.625 5.734 7.48 1 96.69 37 ALA B CA 1
ATOM 1318 C C . ALA B 1 37 ? 13.117 5.969 7.457 1 96.69 37 ALA B C 1
ATOM 1320 O O . ALA B 1 37 ? 12.43 5.715 8.453 1 96.69 37 ALA B O 1
ATOM 1321 N N . ALA B 1 38 ? 12.648 6.496 6.398 1 95.75 38 ALA B N 1
ATOM 1322 C CA . ALA B 1 38 ? 11.211 6.68 6.246 1 95.75 38 ALA B CA 1
ATOM 1323 C C . ALA B 1 38 ? 10.469 5.344 6.344 1 95.75 38 ALA B C 1
ATOM 1325 O O . ALA B 1 38 ? 9.453 5.242 7.027 1 95.75 38 ALA B O 1
ATOM 1326 N N . ALA B 1 39 ? 10.992 4.348 5.691 1 97.5 39 ALA B N 1
ATOM 1327 C CA . ALA B 1 39 ? 10.398 3.016 5.762 1 97.5 39 ALA B CA 1
ATOM 1328 C C . ALA B 1 39 ? 10.375 2.502 7.199 1 97.5 39 ALA B C 1
ATOM 1330 O O . ALA B 1 39 ? 9.367 1.945 7.648 1 97.5 39 ALA B O 1
ATOM 1331 N N . TYR B 1 40 ? 11.445 2.729 7.84 1 97.31 40 TYR B N 1
ATOM 1332 C CA . TYR B 1 40 ? 11.555 2.305 9.234 1 97.31 40 TYR B CA 1
ATOM 1333 C C . TYR B 1 40 ? 10.523 3.01 10.102 1 97.31 40 TYR B C 1
ATOM 1335 O O . TYR B 1 40 ? 9.867 2.379 10.93 1 97.31 40 TYR B O 1
ATOM 1343 N N . LEU B 1 41 ? 10.406 4.246 9.867 1 95.19 41 LEU B N 1
ATOM 1344 C CA . LEU B 1 41 ? 9.438 5.031 10.633 1 95.19 41 LEU B CA 1
ATOM 1345 C C . LEU B 1 41 ? 8.016 4.539 10.375 1 95.19 41 LEU B C 1
ATOM 1347 O O . LEU B 1 41 ? 7.215 4.434 11.312 1 95.19 41 LEU B O 1
ATOM 1351 N N . MET B 1 42 ? 7.68 4.262 9.148 1 94.06 42 MET B N 1
ATOM 1352 C CA . MET B 1 42 ? 6.359 3.734 8.812 1 94.06 42 MET B CA 1
ATOM 1353 C C . MET B 1 42 ? 6.09 2.432 9.562 1 94.06 42 MET B C 1
ATOM 1355 O O . MET B 1 42 ? 5.008 2.246 10.125 1 94.06 42 MET B O 1
ATOM 1359 N N . ARG B 1 43 ? 7.027 1.604 9.531 1 93.81 43 ARG B N 1
ATOM 1360 C CA . ARG B 1 43 ? 6.895 0.31 10.195 1 93.81 43 ARG B CA 1
ATOM 1361 C C . ARG B 1 43 ? 6.684 0.485 11.695 1 93.81 43 ARG B C 1
ATOM 1363 O O . ARG B 1 43 ? 5.773 -0.114 12.266 1 93.81 43 ARG B O 1
ATOM 1370 N N . ARG B 1 44 ? 7.477 1.246 12.273 1 93.25 44 ARG B N 1
ATOM 1371 C CA . ARG B 1 44 ? 7.414 1.479 13.711 1 93.25 44 ARG B CA 1
ATOM 1372 C C . ARG B 1 44 ? 6.074 2.09 14.109 1 93.25 44 ARG B C 1
ATOM 1374 O O . ARG B 1 44 ? 5.504 1.734 15.141 1 93.25 44 ARG B O 1
ATOM 1381 N N . ALA B 1 45 ? 5.59 2.967 13.312 1 88.19 45 ALA B N 1
ATOM 1382 C CA . ALA B 1 45 ? 4.355 3.688 13.617 1 88.19 45 ALA B CA 1
ATOM 1383 C C . ALA B 1 45 ? 3.137 2.926 13.102 1 88.19 45 ALA B C 1
ATOM 1385 O O . ALA B 1 45 ? 1.996 3.316 13.367 1 88.19 45 ALA B O 1
ATOM 1386 N N . HIS B 1 46 ? 3.379 1.899 12.359 1 87.38 46 HIS B N 1
ATOM 1387 C CA . HIS B 1 46 ? 2.316 1.129 11.719 1 87.38 46 HIS B CA 1
ATOM 1388 C C . HIS B 1 46 ? 1.466 2.01 10.812 1 87.38 46 HIS B C 1
ATOM 1390 O O . HIS B 1 46 ? 0.236 1.99 10.898 1 87.38 46 HIS B O 1
ATOM 1396 N N . GLN B 1 47 ? 2.143 2.822 10.016 1 86.62 47 GLN B N 1
ATOM 1397 C CA . GLN B 1 47 ? 1.514 3.707 9.039 1 86.62 47 GLN B CA 1
ATOM 1398 C C . GLN B 1 47 ? 2.057 3.453 7.641 1 86.62 47 GLN B C 1
ATOM 1400 O O . GLN B 1 47 ? 3.207 3.037 7.48 1 86.62 47 GLN B O 1
ATOM 1405 N N . THR B 1 48 ? 1.227 3.738 6.719 1 87.69 48 THR B N 1
ATOM 1406 C CA . THR B 1 48 ? 1.639 3.494 5.344 1 87.69 48 THR B CA 1
ATOM 1407 C C . THR B 1 48 ? 1.994 4.805 4.645 1 87.69 48 THR B C 1
ATOM 1409 O O . THR B 1 48 ? 2.387 4.805 3.475 1 87.69 48 THR B O 1
ATOM 1412 N N . ALA B 1 49 ? 1.876 5.887 5.395 1 89.81 49 ALA B N 1
ATOM 1413 C CA . ALA B 1 49 ? 2.176 7.207 4.852 1 89.81 49 ALA B CA 1
ATOM 1414 C C . ALA B 1 49 ? 2.805 8.109 5.91 1 89.81 49 ALA B C 1
ATOM 1416 O O . ALA B 1 49 ? 2.475 8.008 7.094 1 89.81 49 ALA B O 1
ATOM 1417 N N . LEU B 1 50 ? 3.73 8.898 5.457 1 90.44 50 LEU B N 1
ATOM 1418 C CA . LEU B 1 50 ? 4.344 9.938 6.277 1 90.44 50 LEU B CA 1
ATOM 1419 C C . LEU B 1 50 ? 4.211 11.305 5.613 1 90.44 50 LEU B C 1
ATOM 1421 O O . LEU B 1 50 ? 4.379 11.43 4.398 1 90.44 50 LEU B O 1
ATOM 1425 N N . VAL B 1 51 ? 3.854 12.242 6.41 1 89.5 51 VAL B N 1
ATOM 1426 C CA . VAL B 1 51 ? 3.896 13.609 5.906 1 89.5 51 VAL B CA 1
ATOM 1427 C C . VAL B 1 51 ? 5.344 14.102 5.875 1 89.5 51 VAL B C 1
ATOM 1429 O O . VAL B 1 51 ? 6.105 13.875 6.816 1 89.5 51 VAL B O 1
ATOM 1432 N N . VAL B 1 52 ? 5.676 14.68 4.723 1 91.31 52 VAL B N 1
ATOM 1433 C CA . VAL B 1 52 ? 7.027 15.203 4.57 1 91.31 52 VAL B CA 1
ATOM 1434 C C . VAL B 1 52 ? 7.055 16.688 4.941 1 91.31 52 VAL B C 1
ATOM 1436 O O . VAL B 1 52 ? 6.215 17.469 4.48 1 91.31 52 VAL B O 1
ATOM 1439 N N . THR B 1 53 ? 7.934 16.984 5.789 1 87.31 53 THR B N 1
ATOM 1440 C CA . THR B 1 53 ? 8.109 18.375 6.188 1 87.31 53 THR B CA 1
ATOM 1441 C C . THR B 1 53 ? 9.438 18.922 5.684 1 87.31 53 THR B C 1
ATOM 1443 O O . THR B 1 53 ? 10.328 18.156 5.316 1 87.31 53 THR B O 1
ATOM 1446 N N . ALA B 1 54 ? 9.469 20.25 5.516 1 82.25 54 ALA B N 1
ATOM 1447 C CA . ALA B 1 54 ? 10.68 20.906 5.031 1 82.25 54 ALA B CA 1
ATOM 1448 C C . ALA B 1 54 ? 11.844 20.688 5.992 1 82.25 54 ALA B C 1
ATOM 1450 O O . ALA B 1 54 ? 12.969 20.438 5.566 1 82.25 54 ALA B O 1
ATOM 1451 N N . ASP B 1 55 ? 11.625 20.891 7.152 1 74.5 55 ASP B N 1
ATOM 1452 C CA . ASP B 1 55 ? 12.617 20.672 8.195 1 74.5 55 ASP B CA 1
ATOM 1453 C C . ASP B 1 55 ? 11.977 20.094 9.453 1 74.5 55 ASP B C 1
ATOM 1455 O O . ASP B 1 55 ? 10.75 20 9.547 1 74.5 55 ASP B O 1
ATOM 1459 N N . ASP B 1 56 ? 12.812 19.5 10.234 1 65.5 56 ASP B N 1
ATOM 1460 C CA . ASP B 1 56 ? 12.312 18.859 11.453 1 65.5 56 ASP B CA 1
ATOM 1461 C C . ASP B 1 56 ? 11.586 19.875 12.336 1 65.5 56 ASP B C 1
ATOM 1463 O O . ASP B 1 56 ? 10.688 19.516 13.094 1 65.5 56 ASP B O 1
ATOM 1467 N N . GLU B 1 57 ? 12.008 21.031 12.094 1 65.88 57 GLU B N 1
ATOM 1468 C CA . GLU B 1 57 ? 11.484 22.047 13.008 1 65.88 57 GLU B CA 1
ATOM 1469 C C . GLU B 1 57 ? 10.141 22.578 12.531 1 65.88 57 GLU B C 1
ATOM 1471 O O . GLU B 1 57 ? 9.266 22.891 13.344 1 65.88 57 GLU B O 1
ATOM 1476 N N . SER B 1 58 ? 10.047 22.703 11.195 1 65.62 58 SER B N 1
ATOM 1477 C CA . SER B 1 58 ? 8.812 23.281 10.664 1 65.62 58 SER B CA 1
ATOM 1478 C C . SER B 1 58 ? 7.781 22.188 10.375 1 65.62 58 SER B C 1
ATOM 1480 O O . SER B 1 58 ? 8.141 21.078 9.961 1 65.62 58 SER B O 1
ATOM 1482 N N . ARG B 1 59 ? 6.668 22.188 11.047 1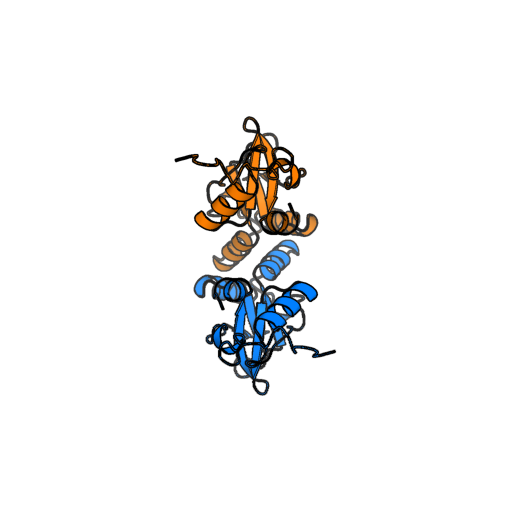 72.62 59 ARG B N 1
ATOM 1483 C CA . ARG B 1 59 ? 5.566 21.266 10.812 1 72.62 59 ARG B CA 1
ATOM 1484 C C . ARG B 1 59 ? 4.793 21.625 9.555 1 72.62 59 ARG B C 1
ATOM 1486 O O . ARG B 1 59 ? 3.602 21.328 9.445 1 72.62 59 ARG B O 1
ATOM 1493 N N . ARG B 1 60 ? 5.527 22.391 8.695 1 79 60 ARG B N 1
ATOM 1494 C CA . ARG B 1 60 ? 4.848 22.672 7.438 1 79 60 ARG B CA 1
ATOM 1495 C C . ARG B 1 60 ? 4.93 21.469 6.492 1 79 60 ARG B C 1
ATOM 1497 O O . ARG B 1 60 ? 6.023 21.016 6.156 1 79 60 ARG B O 1
ATOM 1504 N N . PRO B 1 61 ? 3.826 20.984 6.16 1 84.5 61 PRO B N 1
ATOM 1505 C CA . PRO B 1 61 ? 3.85 19.844 5.242 1 84.5 61 PRO B CA 1
ATOM 1506 C C . PRO B 1 61 ? 4.23 20.25 3.818 1 84.5 61 PRO B C 1
ATOM 1508 O O . PRO B 1 61 ? 3.688 21.219 3.277 1 84.5 61 PRO B O 1
ATOM 1511 N N . ILE B 1 62 ? 5.219 19.609 3.232 1 85.44 62 ILE B N 1
ATOM 1512 C CA . ILE B 1 62 ? 5.625 19.922 1.867 1 85.44 62 ILE B CA 1
ATOM 1513 C C . ILE B 1 62 ? 5.363 18.719 0.958 1 85.44 62 ILE B C 1
ATOM 1515 O O . ILE B 1 62 ? 5.578 18.797 -0.254 1 85.44 62 ILE B O 1
ATOM 1519 N N . GLY B 1 63 ? 4.926 17.656 1.551 1 87.75 63 GLY B N 1
ATOM 1520 C CA . GLY B 1 63 ? 4.656 16.469 0.751 1 87.75 63 GLY B CA 1
ATOM 1521 C C . GLY B 1 63 ? 4.16 15.297 1.573 1 87.75 63 GLY B C 1
ATOM 1522 O O . GLY B 1 63 ? 3.846 15.445 2.754 1 87.75 63 GLY B O 1
ATOM 1523 N N . ILE B 1 64 ? 4 14.172 0.882 1 89.88 64 ILE B N 1
ATOM 1524 C CA . ILE B 1 64 ? 3.633 12.914 1.517 1 89.88 64 ILE B CA 1
ATOM 1525 C C . ILE B 1 64 ? 4.387 11.766 0.853 1 89.88 64 ILE B C 1
ATOM 1527 O O . ILE B 1 64 ? 4.574 11.758 -0.366 1 89.88 64 ILE B O 1
ATOM 1531 N N . VAL B 1 65 ? 4.941 10.883 1.647 1 92.19 65 VAL B N 1
ATOM 1532 C CA . VAL B 1 65 ? 5.562 9.664 1.144 1 92.19 65 VAL B CA 1
ATOM 1533 C C . VAL B 1 65 ? 4.793 8.445 1.65 1 92.19 65 VAL B C 1
ATOM 1535 O O . VAL B 1 65 ? 4.402 8.391 2.818 1 92.19 65 VAL B O 1
ATOM 1538 N N . THR B 1 66 ? 4.531 7.527 0.744 1 90.75 66 THR B N 1
ATOM 1539 C CA . THR B 1 66 ? 3.756 6.344 1.097 1 90.75 66 THR B CA 1
ATOM 1540 C C . THR B 1 66 ? 4.578 5.074 0.891 1 90.75 66 THR B C 1
ATOM 1542 O O . THR B 1 66 ? 5.656 5.117 0.296 1 90.75 66 THR B O 1
ATOM 1545 N N . VAL B 1 67 ? 4.086 3.99 1.396 1 92.19 67 VAL B N 1
ATOM 1546 C CA . VAL B 1 67 ? 4.734 2.693 1.239 1 92.19 67 VAL B CA 1
ATOM 1547 C C . VAL B 1 67 ? 4.918 2.383 -0.245 1 92.19 67 VAL B C 1
ATOM 1549 O O . VAL B 1 67 ? 5.902 1.748 -0.636 1 92.19 67 VAL B O 1
ATOM 1552 N N . THR B 1 68 ? 3.973 2.797 -1.006 1 91.06 68 THR B N 1
ATOM 1553 C CA . THR B 1 68 ? 4.094 2.6 -2.445 1 91.06 68 THR B CA 1
ATOM 1554 C C . THR B 1 68 ? 5.305 3.35 -2.994 1 91.06 68 THR B C 1
ATOM 1556 O O . THR B 1 68 ? 6.016 2.84 -3.863 1 91.06 68 THR B O 1
ATOM 1559 N N . ASP B 1 69 ? 5.539 4.52 -2.523 1 93.12 69 ASP B N 1
ATOM 1560 C CA . ASP B 1 69 ? 6.703 5.285 -2.959 1 93.12 69 ASP B CA 1
ATOM 1561 C C . ASP B 1 69 ? 8 4.547 -2.635 1 93.12 69 ASP B C 1
ATOM 1563 O O . ASP B 1 69 ? 8.961 4.598 -3.406 1 93.12 69 ASP B O 1
ATOM 1567 N N . ILE B 1 70 ? 7.988 3.914 -1.448 1 96.38 70 ILE B N 1
ATOM 1568 C CA . ILE B 1 70 ? 9.164 3.148 -1.046 1 96.38 70 ILE B CA 1
ATOM 1569 C C . ILE B 1 70 ? 9.383 1.99 -2.016 1 96.38 70 ILE B C 1
ATOM 1571 O O . ILE B 1 70 ? 10.5 1.77 -2.488 1 96.38 70 ILE B O 1
ATOM 1575 N N . ALA B 1 71 ? 8.32 1.327 -2.285 1 95.69 71 ALA B N 1
ATOM 1576 C CA . ALA B 1 71 ? 8.406 0.205 -3.217 1 95.69 71 ALA B CA 1
ATOM 1577 C C . ALA B 1 71 ? 8.852 0.672 -4.602 1 95.69 71 ALA B C 1
ATOM 1579 O O . ALA B 1 71 ? 9.609 -0.019 -5.281 1 95.69 71 ALA B O 1
ATOM 1580 N N . GLN B 1 72 ? 8.359 1.785 -5.047 1 94.88 72 GLN B N 1
ATOM 1581 C CA . GLN B 1 72 ? 8.742 2.34 -6.34 1 94.88 72 GLN B CA 1
ATOM 1582 C C . GLN B 1 72 ? 10.227 2.682 -6.371 1 94.88 72 GLN B C 1
ATOM 1584 O O . GLN B 1 72 ? 10.883 2.512 -7.398 1 94.88 72 GLN B O 1
ATOM 1589 N N . ALA B 1 73 ? 10.703 3.195 -5.258 1 96.81 73 ALA B N 1
ATOM 1590 C CA . ALA B 1 73 ? 12.133 3.484 -5.184 1 96.81 73 ALA B CA 1
ATOM 1591 C C . ALA B 1 73 ? 12.953 2.219 -5.395 1 96.81 73 ALA B C 1
ATOM 1593 O O . ALA B 1 73 ? 13.969 2.238 -6.098 1 96.81 73 ALA B O 1
ATOM 1594 N N . VAL B 1 74 ? 12.523 1.15 -4.758 1 97.5 74 VAL B N 1
ATOM 1595 C CA . VAL B 1 74 ? 13.18 -0.141 -4.922 1 97.5 74 VAL B CA 1
ATOM 1596 C C . VAL B 1 74 ? 13.125 -0.571 -6.387 1 97.5 74 VAL B C 1
ATOM 1598 O O . VAL B 1 74 ? 14.133 -0.986 -6.961 1 97.5 74 VAL B O 1
ATOM 1601 N N . ALA B 1 75 ? 11.953 -0.44 -6.965 1 96.81 75 ALA B N 1
ATOM 1602 C CA . ALA B 1 75 ? 11.758 -0.814 -8.359 1 96.81 75 ALA B CA 1
ATOM 1603 C C . ALA B 1 75 ? 12.672 -0.006 -9.281 1 96.81 75 ALA B C 1
ATOM 1605 O O . ALA B 1 75 ? 13.156 -0.52 -10.289 1 96.81 75 ALA B O 1
ATOM 1606 N N . ASP B 1 76 ? 12.844 1.192 -8.945 1 95.88 76 ASP B N 1
ATOM 1607 C CA . ASP B 1 76 ? 13.648 2.098 -9.766 1 95.88 76 ASP B CA 1
ATOM 1608 C C . ASP B 1 76 ? 15.141 1.858 -9.547 1 95.88 76 ASP B C 1
ATOM 1610 O O . ASP B 1 76 ? 15.977 2.49 -10.188 1 95.88 76 ASP B O 1
ATOM 1614 N N . GLY B 1 77 ? 15.469 1.052 -8.625 1 96.5 77 GLY B N 1
ATOM 1615 C CA . GLY B 1 77 ? 16.859 0.716 -8.367 1 96.5 77 GLY B CA 1
ATOM 1616 C C . GLY B 1 77 ? 17.578 1.755 -7.527 1 96.5 77 GLY B C 1
ATOM 1617 O O . GLY B 1 77 ? 18.812 1.851 -7.562 1 96.5 77 GLY B O 1
ATOM 1618 N N . MET B 1 78 ? 16.812 2.506 -6.844 1 96.38 78 MET B N 1
ATOM 1619 C CA . MET B 1 78 ? 17.438 3.504 -5.98 1 96.38 78 MET B CA 1
ATOM 1620 C C . MET B 1 78 ? 18.156 2.84 -4.805 1 96.38 78 MET B C 1
ATOM 1622 O O . MET B 1 78 ? 17.703 1.797 -4.32 1 96.38 78 MET B O 1
ATOM 1626 N N . ASP B 1 79 ? 19.281 3.486 -4.426 1 96.88 79 ASP B N 1
ATOM 1627 C CA . ASP B 1 79 ? 19.891 3.088 -3.162 1 96.88 79 ASP B CA 1
ATOM 1628 C C . ASP B 1 79 ? 19.156 3.725 -1.979 1 96.88 79 ASP B C 1
ATOM 1630 O O . ASP B 1 79 ? 19.453 4.859 -1.599 1 96.88 79 ASP B O 1
ATOM 1634 N N . VAL B 1 80 ? 18.328 3.008 -1.326 1 96.94 80 VAL B N 1
ATOM 1635 C CA . VAL B 1 80 ? 17.406 3.541 -0.336 1 96.94 80 VAL B CA 1
ATOM 1636 C C . VAL B 1 80 ? 18.156 3.957 0.919 1 96.94 80 VAL B C 1
ATOM 1638 O O . VAL B 1 80 ? 17.641 4.691 1.759 1 96.94 80 VAL B O 1
ATOM 1641 N N . ASN B 1 81 ? 19.312 3.475 1.091 1 96.5 81 ASN B N 1
ATOM 1642 C CA . ASN B 1 81 ? 20.125 3.844 2.244 1 96.5 81 ASN B CA 1
ATOM 1643 C C . ASN B 1 81 ? 20.859 5.164 2.016 1 96.5 81 ASN B C 1
ATOM 1645 O O . ASN B 1 81 ? 21.359 5.77 2.961 1 96.5 81 ASN B O 1
ATOM 1649 N N . GLU B 1 82 ? 20.859 5.609 0.787 1 97.19 82 GLU B N 1
ATOM 1650 C CA . GLU B 1 82 ? 21.562 6.848 0.446 1 97.19 82 GLU B CA 1
ATOM 1651 C C . GLU B 1 82 ? 20.594 7.902 -0.073 1 97.19 82 GLU B C 1
ATOM 1653 O O . GLU B 1 82 ? 20.75 9.094 0.204 1 97.19 82 GLU B O 1
ATOM 1658 N N . ALA B 1 83 ? 19.656 7.453 -0.784 1 97.06 83 ALA B N 1
ATOM 1659 C CA . ALA B 1 83 ? 18.688 8.367 -1.368 1 97.06 83 ALA B CA 1
ATOM 1660 C C . ALA B 1 83 ? 17.812 9.008 -0.288 1 97.06 83 ALA B C 1
ATOM 1662 O O . ALA B 1 83 ? 17.578 8.406 0.759 1 97.06 83 ALA B O 1
ATOM 1663 N N . ARG B 1 84 ? 17.375 10.203 -0.623 1 95.69 84 ARG B N 1
ATOM 1664 C CA . ARG B 1 84 ? 16.609 10.984 0.339 1 95.69 84 ARG B CA 1
ATOM 1665 C C . ARG B 1 84 ? 15.133 11.031 -0.043 1 95.69 84 ARG B C 1
ATOM 1667 O O . ARG B 1 84 ? 14.789 10.875 -1.217 1 95.69 84 ARG B O 1
ATOM 1674 N N . VAL B 1 85 ? 14.344 11.312 0.955 1 95 85 VAL B N 1
ATOM 1675 C CA . VAL B 1 85 ? 12.891 11.344 0.799 1 95 85 VAL B CA 1
ATOM 1676 C C . VAL B 1 85 ? 12.508 12.367 -0.27 1 95 85 VAL B C 1
ATOM 1678 O O . VAL B 1 85 ? 11.602 12.133 -1.069 1 95 85 VAL B O 1
ATOM 1681 N N . GLU B 1 86 ? 13.141 13.43 -0.339 1 91.5 86 GLU B N 1
ATOM 1682 C CA . GLU B 1 86 ? 12.797 14.484 -1.291 1 91.5 86 GLU B CA 1
ATOM 1683 C C . GLU B 1 86 ? 13.047 14.031 -2.727 1 91.5 86 GLU B C 1
ATOM 1685 O O . GLU B 1 86 ? 12.586 14.672 -3.674 1 91.5 86 GLU B O 1
ATOM 1690 N N . GLU B 1 87 ? 13.836 12.977 -2.914 1 94.06 87 GLU B N 1
ATOM 1691 C CA . GLU B 1 87 ? 14.133 12.453 -4.246 1 94.06 87 GLU B CA 1
ATOM 1692 C C . GLU B 1 87 ? 13 11.57 -4.758 1 94.06 87 GLU B C 1
ATOM 1694 O O . GLU B 1 87 ? 12.969 11.211 -5.938 1 94.06 87 GLU B O 1
ATOM 1699 N N . LEU B 1 88 ? 12.164 11.273 -3.768 1 91.75 88 LEU B N 1
ATOM 1700 C CA . LEU B 1 88 ? 11.008 10.5 -4.199 1 91.75 88 LEU B CA 1
ATOM 1701 C C . LEU B 1 88 ? 10 11.383 -4.926 1 91.75 88 LEU B C 1
ATOM 1703 O O . LEU B 1 88 ? 9.914 12.586 -4.66 1 91.75 88 LEU B O 1
ATOM 1707 N N . GLY B 1 89 ? 9.547 11.164 -6.086 1 72.75 89 GLY B N 1
ATOM 1708 C CA . GLY B 1 89 ? 8.578 11.938 -6.848 1 72.75 89 GLY B CA 1
ATOM 1709 C C . GLY B 1 89 ? 7.301 12.211 -6.078 1 72.75 89 GLY B C 1
ATOM 1710 O O . GLY B 1 89 ? 6.219 12.273 -6.664 1 72.75 89 GLY B O 1
ATOM 1711 N N . GLY B 1 90 ? 7.578 12.453 -4.859 1 64.12 90 GLY B N 1
ATOM 1712 C CA . GLY B 1 90 ? 6.348 12.656 -4.113 1 64.12 90 GLY B CA 1
ATOM 1713 C C . GLY B 1 90 ? 5.59 13.898 -4.547 1 64.12 90 GLY B C 1
ATOM 1714 O O . GLY B 1 90 ? 6.145 14.766 -5.223 1 64.12 90 GLY B O 1
ATOM 1715 N N . ARG B 1 91 ? 4.156 13.773 -4.621 1 62.12 91 ARG B N 1
ATOM 1716 C CA . ARG B 1 91 ? 3.268 14.852 -5.059 1 62.12 91 ARG B CA 1
ATOM 1717 C C . ARG B 1 91 ? 3.004 15.836 -3.928 1 62.12 91 ARG B C 1
ATOM 1719 O O . ARG B 1 91 ? 3.15 15.5 -2.752 1 62.12 91 ARG B O 1
ATOM 1726 N N . ARG B 1 92 ? 2.836 17.109 -4.309 1 70.81 92 ARG B N 1
ATOM 1727 C CA . ARG B 1 92 ? 2.281 18.062 -3.359 1 70.81 92 ARG B CA 1
ATOM 1728 C C . ARG B 1 92 ? 1.023 17.516 -2.695 1 70.81 92 ARG B C 1
ATOM 1730 O O . ARG B 1 92 ? 0.098 17.078 -3.379 1 70.81 92 ARG B O 1
ATOM 1737 N N . PRO B 1 93 ? 1.136 17.438 -1.36 1 77.44 93 PRO B N 1
ATOM 1738 C CA . PRO B 1 93 ? -0.013 16.797 -0.714 1 77.44 93 PRO B CA 1
ATOM 1739 C C . PRO B 1 93 ? -1.295 17.609 -0.849 1 77.44 93 PRO B C 1
ATOM 1741 O O . PRO B 1 93 ? -1.251 18.844 -0.818 1 77.44 93 PRO B O 1
ATOM 1744 N N . ILE B 1 94 ? -2.309 17.031 -1.215 1 88.44 94 ILE B N 1
ATOM 1745 C CA . ILE B 1 94 ? -3.635 17.609 -1.019 1 88.44 94 ILE B CA 1
ATOM 1746 C C . ILE B 1 94 ? -3.975 17.625 0.47 1 88.44 94 ILE B C 1
ATOM 1748 O O . ILE B 1 94 ? -3.865 16.609 1.15 1 88.44 94 ILE B O 1
ATOM 1752 N N . THR B 1 95 ? -4.242 18.859 0.94 1 91.5 95 THR B N 1
ATOM 1753 C CA . THR B 1 95 ? -4.527 18.984 2.365 1 91.5 95 THR B CA 1
ATOM 1754 C C . THR B 1 95 ? -5.969 19.422 2.592 1 91.5 95 THR B C 1
ATOM 1756 O O . THR B 1 95 ? -6.633 19.891 1.664 1 91.5 95 THR B O 1
ATOM 1759 N N . VAL B 1 96 ? -6.418 19.188 3.773 1 94.44 96 VAL B N 1
ATOM 1760 C CA . VAL B 1 96 ? -7.738 19.656 4.172 1 94.44 96 VAL B CA 1
ATOM 1761 C C . VAL B 1 96 ? -7.645 20.375 5.52 1 94.44 96 VAL B C 1
ATOM 1763 O O . VAL B 1 96 ? -6.66 20.219 6.246 1 94.44 96 VAL B O 1
ATOM 1766 N N . ARG B 1 97 ? -8.688 21.156 5.762 1 95.94 97 ARG B N 1
ATOM 1767 C CA . ARG B 1 97 ? -8.812 21.812 7.059 1 95.94 97 ARG B CA 1
ATOM 1768 C C . ARG B 1 97 ? -9.578 20.938 8.047 1 95.94 97 ARG B C 1
ATOM 1770 O O . ARG B 1 97 ? -10.359 20.078 7.641 1 95.94 97 ARG B O 1
ATOM 1777 N N . PRO B 1 98 ? -9.344 21.172 9.383 1 95.25 98 PRO B N 1
ATOM 1778 C CA . PRO B 1 98 ? -10.047 20.359 10.391 1 95.25 98 PRO B CA 1
ATOM 1779 C C . PRO B 1 98 ? -11.562 20.5 10.297 1 95.25 98 PRO B C 1
ATOM 1781 O O . PRO B 1 98 ? -12.289 19.578 10.656 1 95.25 98 PRO B O 1
ATOM 1784 N N . GLU B 1 99 ? -12.047 21.578 9.727 1 95.94 99 GLU B N 1
ATOM 1785 C CA . GLU B 1 99 ? -13.477 21.859 9.703 1 95.94 99 GLU B CA 1
ATOM 1786 C C . GLU B 1 99 ? -14.141 21.266 8.469 1 95.94 99 GLU B C 1
ATOM 1788 O O . GLU B 1 99 ? -15.367 21.25 8.352 1 95.94 99 GLU B O 1
ATOM 1793 N N . THR B 1 100 ? -13.297 20.812 7.609 1 95.44 100 THR B N 1
ATOM 1794 C CA . THR B 1 100 ? -13.844 20.156 6.422 1 95.44 100 THR B CA 1
ATOM 1795 C C . THR B 1 100 ? -14.727 18.969 6.812 1 95.44 100 THR B C 1
ATOM 1797 O O . THR B 1 100 ? -14.406 18.234 7.734 1 95.44 100 THR B O 1
ATOM 1800 N N . SER B 1 101 ? -15.867 18.828 6.152 1 95.06 101 SER B N 1
ATOM 1801 C CA . SER B 1 101 ? -16.703 17.656 6.438 1 95.06 101 SER B CA 1
ATOM 1802 C C . SER B 1 101 ? -16.016 16.359 6.016 1 95.06 101 SER B C 1
ATOM 1804 O O . SER B 1 101 ? -15.258 16.344 5.035 1 95.06 101 SER B O 1
ATOM 1806 N N . VAL B 1 102 ? -16.281 15.312 6.688 1 93.69 102 VAL B N 1
ATOM 1807 C CA . VAL B 1 102 ? -15.719 14.008 6.344 1 93.69 102 VAL B CA 1
ATOM 1808 C C . VAL B 1 102 ? -16.172 13.602 4.949 1 93.69 102 VAL B C 1
ATOM 1810 O O . VAL B 1 102 ? -15.398 13.039 4.172 1 93.69 102 VAL B O 1
ATOM 1813 N N . GLY B 1 103 ? -17.406 13.867 4.641 1 92.5 103 GLY B N 1
ATOM 1814 C CA . GLY B 1 103 ? -17.922 13.586 3.307 1 92.5 103 GLY B CA 1
ATOM 1815 C C . GLY B 1 103 ? -17.125 14.273 2.211 1 92.5 103 GLY B C 1
ATOM 1816 O O . GLY B 1 103 ? -16.766 13.641 1.213 1 92.5 103 GLY B O 1
ATOM 1817 N N . ASP B 1 104 ? -16.891 15.578 2.42 1 93.94 104 ASP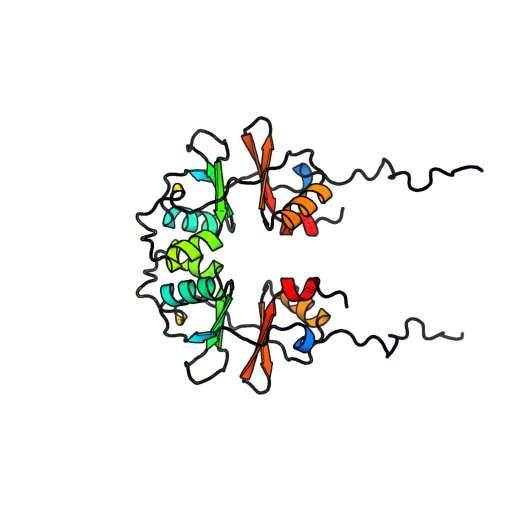 B N 1
ATOM 1818 C CA . ASP B 1 104 ? -16.094 16.328 1.454 1 93.94 104 ASP B CA 1
ATOM 1819 C C . ASP B 1 104 ? -14.688 15.766 1.342 1 93.94 104 ASP B C 1
ATOM 1821 O O . ASP B 1 104 ? -14.117 15.719 0.25 1 93.94 104 ASP B O 1
ATOM 1825 N N . ALA B 1 105 ? -14.156 15.375 2.428 1 94.81 105 ALA B N 1
ATOM 1826 C CA . ALA B 1 105 ? -12.82 14.789 2.443 1 94.81 105 ALA B CA 1
ATOM 1827 C C . ALA B 1 105 ? -12.773 13.492 1.648 1 94.81 105 ALA B C 1
ATOM 1829 O O . ALA B 1 105 ? -11.852 13.258 0.87 1 94.81 105 ALA B O 1
ATOM 1830 N N . ILE B 1 106 ? -13.742 12.703 1.822 1 90.12 106 ILE B N 1
ATOM 1831 C CA . ILE B 1 106 ? -13.82 11.438 1.102 1 90.12 106 ILE B CA 1
ATOM 1832 C C . ILE B 1 106 ? -13.938 11.703 -0.397 1 90.12 106 ILE B C 1
ATOM 1834 O O . ILE B 1 106 ? -13.258 11.055 -1.202 1 90.12 106 ILE B O 1
ATOM 1838 N N . ALA B 1 107 ? -14.766 12.633 -0.742 1 92.38 107 ALA B N 1
ATOM 1839 C CA . ALA B 1 107 ? -14.922 13.008 -2.146 1 92.38 107 ALA B CA 1
ATOM 1840 C C . ALA B 1 107 ? -13.594 13.492 -2.73 1 92.38 107 ALA B C 1
ATOM 1842 O O . ALA B 1 107 ? -13.258 13.172 -3.873 1 92.38 107 ALA B O 1
ATOM 1843 N N . LEU B 1 108 ? -12.906 14.203 -1.964 1 92.88 108 LEU B N 1
ATOM 1844 C CA . LEU B 1 108 ? -11.609 14.719 -2.379 1 92.88 108 LEU B CA 1
ATOM 1845 C C . LEU B 1 108 ? -10.617 13.578 -2.609 1 92.88 108 LEU B C 1
ATOM 1847 O O . LEU B 1 108 ? -9.898 13.57 -3.609 1 92.88 108 LEU B O 1
ATOM 1851 N N . MET B 1 109 ? -10.586 12.617 -1.724 1 89.88 109 MET B N 1
ATOM 1852 C CA . MET B 1 109 ? -9.719 11.461 -1.879 1 89.88 109 MET B CA 1
ATOM 1853 C C . MET B 1 109 ? -10.062 10.688 -3.148 1 89.88 109 MET B C 1
ATOM 1855 O O . MET B 1 109 ? -9.172 10.305 -3.908 1 89.88 109 MET B O 1
ATOM 1859 N N . ALA B 1 110 ? -11.273 10.547 -3.316 1 85.38 110 ALA B N 1
ATOM 1860 C CA . ALA B 1 110 ? -11.734 9.812 -4.492 1 85.38 110 ALA B CA 1
ATOM 1861 C C . ALA B 1 110 ? -11.336 10.531 -5.777 1 85.38 110 ALA B C 1
ATOM 1863 O O . ALA B 1 110 ? -10.797 9.914 -6.703 1 85.38 110 ALA B O 1
ATOM 1864 N N . SER B 1 111 ? -11.586 11.781 -5.844 1 90.56 111 SER B N 1
ATOM 1865 C CA . SER B 1 111 ? -11.32 12.57 -7.043 1 90.56 111 SER B CA 1
ATOM 1866 C C . SER B 1 111 ? -9.82 12.672 -7.309 1 90.56 111 SER B C 1
ATOM 1868 O O . SER B 1 111 ? -9.391 12.656 -8.461 1 90.56 111 SER B O 1
ATOM 1870 N N . ALA B 1 112 ? -9.078 12.711 -6.277 1 87.44 112 ALA B N 1
ATOM 1871 C CA . ALA B 1 112 ? -7.641 12.906 -6.41 1 87.44 112 ALA B CA 1
ATOM 1872 C C . ALA B 1 112 ? -6.906 11.578 -6.488 1 87.44 112 ALA B C 1
ATOM 1874 O O . ALA B 1 112 ? -5.723 11.531 -6.836 1 87.44 112 ALA B O 1
ATOM 1875 N N . GLY B 1 113 ? -7.547 10.547 -6.109 1 82.38 113 GLY B N 1
ATOM 1876 C CA . GLY B 1 113 ? -6.93 9.234 -6.125 1 82.38 113 GLY B CA 1
ATOM 1877 C C . GLY B 1 113 ? -5.945 9.016 -4.992 1 82.38 113 GLY B C 1
ATOM 1878 O O . GLY B 1 113 ? -4.887 8.414 -5.184 1 82.38 113 GLY B O 1
ATOM 1879 N N . VAL B 1 114 ? -6.215 9.664 -3.912 1 84.62 114 VAL B N 1
ATOM 1880 C CA . VAL B 1 114 ? -5.34 9.516 -2.754 1 84.62 114 VAL B CA 1
ATOM 1881 C C . VAL B 1 114 ? -6.121 8.914 -1.588 1 84.62 114 VAL B C 1
ATOM 1883 O O . VAL B 1 114 ? -7.352 8.961 -1.563 1 84.62 114 VAL B O 1
ATOM 1886 N N . ARG B 1 115 ? -5.383 8.352 -0.614 1 84.5 115 ARG B N 1
ATOM 1887 C CA . ARG B 1 115 ? -6.023 7.68 0.514 1 84.5 115 ARG B CA 1
ATOM 1888 C C . ARG B 1 115 ? -5.723 8.398 1.822 1 84.5 115 ARG B C 1
ATOM 1890 O O . ARG B 1 115 ? -6.277 8.062 2.867 1 84.5 115 ARG B O 1
ATOM 1897 N N . HIS B 1 116 ? -4.844 9.336 1.698 1 88.56 116 HIS B N 1
ATOM 1898 C CA . HIS B 1 116 ? -4.426 10.094 2.875 1 88.56 116 HIS B CA 1
ATOM 1899 C C . HIS B 1 116 ? -4.516 11.594 2.629 1 88.56 116 HIS B C 1
ATOM 1901 O O . HIS B 1 116 ? -4.133 12.078 1.56 1 88.56 116 HIS B O 1
ATOM 1907 N N . LEU B 1 117 ? -5.082 12.258 3.619 1 90.94 117 LEU B N 1
ATOM 1908 C CA . LEU B 1 117 ? -5.156 13.711 3.549 1 90.94 117 LEU B CA 1
ATOM 1909 C C . LEU B 1 117 ? -4.527 14.344 4.781 1 90.94 117 LEU B C 1
ATOM 1911 O O . LEU B 1 117 ? -5.086 14.273 5.879 1 90.94 117 LEU B O 1
ATOM 1915 N N . PRO B 1 118 ? -3.4 14.977 4.637 1 91 118 PRO B N 1
ATOM 1916 C CA . PRO B 1 118 ? -2.914 15.789 5.758 1 91 118 PRO B CA 1
ATOM 1917 C C . PRO B 1 118 ? -3.891 16.891 6.152 1 91 118 PRO B C 1
ATOM 1919 O O . PRO B 1 118 ? -4.523 17.5 5.289 1 91 118 PRO B O 1
ATOM 1922 N N . VAL B 1 119 ? -4.023 17.047 7.414 1 92.56 119 VAL B N 1
ATOM 1923 C CA . VAL B 1 119 ? -4.887 18.109 7.945 1 92.56 119 VAL B CA 1
ATOM 1924 C C . VAL B 1 119 ? -4.035 19.281 8.43 1 92.56 119 VAL B C 1
ATOM 1926 O O . VAL B 1 119 ? -3.148 19.094 9.266 1 92.56 119 VAL B O 1
ATOM 1929 N N . VAL B 1 120 ? -4.301 20.406 7.836 1 90.88 120 VAL B N 1
ATOM 1930 C CA . VAL B 1 120 ? -3.473 21.578 8.102 1 90.88 120 VAL B CA 1
ATOM 1931 C C . VAL B 1 120 ? -4.336 22.703 8.664 1 90.88 120 VAL B C 1
ATOM 1933 O O . VAL B 1 120 ? -5.445 22.953 8.188 1 90.88 120 VAL B O 1
ATOM 1936 N N . GLU B 1 121 ? -3.887 23.203 9.773 1 90.69 121 GLU B N 1
ATOM 1937 C CA . GLU B 1 121 ? -4.492 24.359 10.406 1 90.69 121 GLU B CA 1
ATOM 1938 C C . GLU B 1 121 ? -3.479 25.484 10.578 1 90.69 121 GLU B C 1
ATOM 1940 O O . GLU B 1 121 ? -2.443 25.312 11.219 1 90.69 121 GLU B O 1
ATOM 1945 N N . ASP B 1 122 ? -3.768 26.625 9.984 1 88.75 122 ASP B N 1
ATOM 1946 C CA . ASP B 1 122 ? -2.893 27.797 10.055 1 88.75 122 ASP B CA 1
ATOM 1947 C C . ASP B 1 122 ? -1.485 27.453 9.57 1 88.75 122 ASP B C 1
ATOM 1949 O O . ASP B 1 122 ? -0.499 27.797 10.227 1 88.75 122 ASP B O 1
ATOM 1953 N N . GLY B 1 123 ? -1.391 26.641 8.547 1 83.94 123 GLY B N 1
ATOM 1954 C CA . GLY B 1 123 ? -0.13 26.297 7.898 1 83.94 123 GLY B CA 1
ATOM 1955 C C . GLY B 1 123 ? 0.635 25.203 8.617 1 83.94 123 GLY B C 1
ATOM 1956 O O . GLY B 1 123 ? 1.717 24.812 8.18 1 83.94 123 GLY B O 1
ATOM 1957 N N . GLN B 1 124 ? -0.037 24.734 9.641 1 84.44 124 GLN B N 1
ATOM 1958 C CA . GLN B 1 124 ? 0.635 23.719 10.438 1 84.44 124 GLN B CA 1
ATOM 1959 C C . GLN B 1 124 ? -0.081 22.375 10.328 1 84.44 124 GLN B C 1
ATOM 1961 O O . GLN B 1 124 ? -1.312 22.312 10.312 1 84.44 124 GLN B O 1
ATOM 1966 N N . LEU B 1 125 ? 0.726 21.359 10.289 1 87.94 125 LEU B N 1
ATOM 1967 C CA . LEU B 1 125 ? 0.174 20 10.281 1 87.94 125 LEU B CA 1
ATOM 1968 C C . LEU B 1 125 ? -0.433 19.656 11.633 1 87.94 125 LEU B C 1
ATOM 1970 O O . LEU B 1 125 ? 0.249 19.719 12.664 1 87.94 125 LEU B O 1
ATOM 1974 N N . VAL B 1 126 ? -1.739 19.281 11.594 1 88.38 126 VAL B N 1
ATOM 1975 C CA . VAL B 1 126 ? -2.381 19.016 12.875 1 88.38 126 VAL B CA 1
ATOM 1976 C C . VAL B 1 126 ? -2.906 17.578 12.906 1 88.38 126 VAL B C 1
ATOM 1978 O O . VAL B 1 126 ? -3.34 17.094 13.953 1 88.38 126 VAL B O 1
ATOM 1981 N N . GLY B 1 127 ? -2.881 16.891 11.781 1 88.81 127 GLY B N 1
ATOM 1982 C CA . GLY B 1 127 ? -3.377 15.516 11.758 1 88.81 127 GLY B CA 1
ATOM 1983 C C . GLY B 1 127 ? -3.285 14.875 10.391 1 88.81 127 GLY B C 1
ATOM 1984 O O . GLY B 1 127 ? -2.709 15.453 9.461 1 88.81 127 GLY B O 1
ATOM 1985 N N . LEU B 1 128 ? -3.734 13.688 10.281 1 90.56 128 LEU B N 1
ATOM 1986 C CA . LEU B 1 128 ? -3.834 12.914 9.047 1 90.56 128 LEU B CA 1
ATOM 1987 C C . LEU B 1 128 ? -5.148 12.141 9 1 90.56 128 LEU B C 1
ATOM 1989 O O . LEU B 1 128 ? -5.516 11.469 9.961 1 90.56 128 LEU B O 1
ATOM 1993 N N . LEU B 1 129 ? -5.887 12.383 7.961 1 90.88 129 LEU B N 1
ATOM 1994 C CA . LEU B 1 129 ? -7.098 11.594 7.75 1 90.88 129 LEU B CA 1
ATOM 1995 C C . LEU B 1 129 ? -6.844 10.461 6.762 1 90.88 129 LEU B C 1
ATOM 1997 O O . LEU B 1 129 ? -6.434 10.703 5.625 1 90.88 129 LEU B O 1
ATOM 2001 N N . ASP B 1 130 ? -6.969 9.258 7.234 1 88.12 130 ASP B N 1
ATOM 2002 C CA . ASP B 1 130 ? -6.887 8.07 6.395 1 88.12 130 ASP B CA 1
ATOM 2003 C C . ASP B 1 130 ? -8.273 7.625 5.934 1 88.12 130 ASP B C 1
ATOM 2005 O O . ASP B 1 130 ? -9.242 7.699 6.691 1 88.12 130 ASP B O 1
ATOM 2009 N N . ILE B 1 131 ? -8.359 7.195 4.715 1 83.44 131 ILE B N 1
ATOM 2010 C CA . ILE B 1 131 ? -9.633 6.773 4.148 1 83.44 131 ILE B CA 1
ATOM 2011 C C . ILE B 1 131 ? -10.25 5.691 5.027 1 83.44 131 ILE B C 1
ATOM 2013 O O . ILE B 1 131 ? -11.477 5.621 5.164 1 83.44 131 ILE B O 1
ATOM 2017 N N . ALA B 1 132 ? -9.469 4.816 5.574 1 75.25 132 ALA B N 1
ATOM 2018 C CA . ALA B 1 132 ? -9.969 3.768 6.461 1 75.25 132 ALA B CA 1
ATOM 2019 C C . ALA B 1 132 ? -10.641 4.367 7.695 1 75.25 132 ALA B C 1
ATOM 2021 O O . ALA B 1 132 ? -11.57 3.783 8.242 1 75.25 132 ALA B O 1
ATOM 2022 N N . ASP B 1 133 ? -10.117 5.461 8.117 1 75.69 133 ASP B N 1
ATOM 2023 C CA . ASP B 1 133 ? -10.664 6.141 9.289 1 75.69 133 ASP B CA 1
ATOM 2024 C C . ASP B 1 133 ? -11.945 6.891 8.93 1 75.69 133 ASP B C 1
ATOM 2026 O O . ASP B 1 133 ? -12.758 7.195 9.812 1 75.69 133 ASP B O 1
ATOM 2030 N N . ALA B 1 134 ? -12.031 7.145 7.656 1 74.5 134 ALA B N 1
ATOM 2031 C CA . ALA B 1 134 ? -13.156 7.961 7.215 1 74.5 134 ALA B CA 1
ATOM 2032 C C . ALA B 1 134 ? -14.43 7.117 7.09 1 74.5 134 ALA B C 1
ATOM 2034 O O . ALA B 1 134 ? -15.539 7.637 7.215 1 74.5 134 ALA B O 1
ATOM 2035 N N . TYR B 1 135 ? -14.281 5.773 6.688 1 63.47 135 TYR B N 1
ATOM 2036 C CA . TYR B 1 135 ? -15.438 4.91 6.496 1 63.47 135 TYR B CA 1
ATOM 2037 C C . TYR B 1 135 ? -15.945 4.375 7.828 1 63.47 135 TYR B C 1
ATOM 2039 O O . TYR B 1 135 ? -17.125 4.02 7.953 1 63.47 135 TYR B O 1
ATOM 2047 N N . VAL B 1 136 ? -15.188 3.982 8.75 1 55.22 136 VAL B N 1
ATOM 2048 C CA . VAL B 1 136 ? -15.648 3.295 9.953 1 55.22 136 VAL B CA 1
ATOM 2049 C C . VAL B 1 136 ? -16.5 4.238 10.797 1 55.22 136 VAL B C 1
ATOM 2051 O O . VAL B 1 136 ? -17.391 3.797 11.531 1 55.22 136 VAL B O 1
ATOM 2054 N N . ARG B 1 137 ? -16.188 5.371 10.922 1 47.75 137 ARG B N 1
ATOM 2055 C CA . ARG B 1 137 ? -17 5.953 11.992 1 47.75 137 ARG B CA 1
ATOM 2056 C C . ARG B 1 137 ? -18.406 6.266 11.5 1 47.75 137 ARG B C 1
ATOM 2058 O O . ARG B 1 137 ? -18.578 6.977 10.508 1 47.75 137 ARG B O 1
ATOM 2065 N N . PRO B 1 138 ? -19.25 5.246 11.789 1 40.94 138 PRO B N 1
ATOM 2066 C CA . PRO B 1 138 ? -20.656 5.645 11.633 1 40.94 138 PRO B CA 1
ATOM 2067 C C . PRO B 1 138 ? -20.906 7.094 12.039 1 40.94 138 PRO B C 1
ATOM 2069 O O . PRO B 1 138 ? -20.453 7.531 13.102 1 40.94 138 PRO B O 1
ATOM 2072 N N . VAL B 1 139 ? -20.938 7.891 11.125 1 31.22 139 VAL B N 1
ATOM 2073 C CA . VAL B 1 139 ? -21.656 9.102 11.516 1 31.22 139 VAL B CA 1
ATOM 2074 C C . VAL B 1 139 ? -23.031 8.727 12.078 1 31.22 139 VAL B C 1
ATOM 2076 O O . VAL B 1 139 ? -23.75 7.906 11.492 1 31.22 139 VAL B O 1
#